Protein AF-0000000072868123 (afdb_homodimer)

Sequence (376 aa):
MIEDLPDILHRLIGQKDHLQVRFPEPDISVPALAFNVPFPRLEIVLEGQLNEQGLPLAASTLTTLQVLYVQAGKWTLPQWTGPATTLSILFGRQKLGFSIQRWDGKSLHTEKQSVSRLGPRVGSYLLLSLNEVSLQPDPLTARLVIAALLSHCREQLVGLEMRVSRSRDLFLAVQDYLEENLVMLPTYMIEDLPDILHRLIGQKDHLQVRFPEPDISVPALAFNVPFPRLEIVLEGQLNEQGLPLAASTLTTLQVLYVQAGKWTLPQWTGPATTLSILFGRQKLGFSIQRWDGKSLHTEKQSVSRLGPRVGSYLLLSLNEVSLQPDPLTARLVIAALLSHCREQLVGLEMRVSRSRDLFLAVQDYLEENLVMLPTY

Organism: Klebsiella pneumoniae subsp. ozaenae (NCBI:txid574)

Nearest PDB structures (foldseek):
  1o5u-assembly2_B  TM=6.739E-01  e=1.321E-01  Thermotoga maritima
  2b8m-assembly1_A-2  TM=6.270E-01  e=6.134E-01  Methanocaldococcus jannaschii
  6xs5-assembly1_A  TM=5.687E-01  e=2.685E+00  Homo sapiens
  3o4u-assembly1_A  TM=3.684E-01  e=2.120E+00  Homo sapiens
  7s68-assembly1_B  TM=4.443E-01  e=3.206E+00  Homo sapiens

Structure (mmCIF, N/CA/C/O backbone):
data_AF-0000000072868123-model_v1
#
loop_
_entity.id
_entity.type
_entity.pdbx_description
1 polymer 'AraC family transcriptional regulator'
#
loop_
_atom_site.group_PDB
_atom_site.id
_atom_site.type_symbol
_atom_site.label_atom_id
_atom_site.label_alt_id
_atom_site.label_comp_id
_atom_site.label_asym_id
_atom_site.label_entity_id
_atom_site.label_seq_id
_atom_site.pdbx_PDB_ins_code
_atom_site.Cartn_x
_atom_site.Cartn_y
_atom_site.Cartn_z
_atom_site.occupancy
_atom_site.B_iso_or_equiv
_atom_site.auth_seq_id
_atom_site.auth_comp_id
_atom_site.auth_asym_id
_atom_site.auth_atom_id
_atom_site.pdbx_PDB_model_num
ATOM 1 N N . MET A 1 1 ? -12.562 -25.453 -6.848 1 81 1 MET A N 1
ATOM 2 C CA . MET A 1 1 ? -12.68 -24.375 -5.859 1 81 1 MET A CA 1
ATOM 3 C C . MET A 1 1 ? -11.633 -24.531 -4.762 1 81 1 MET A C 1
ATOM 5 O O . MET A 1 1 ? -11.344 -25.656 -4.324 1 81 1 MET A O 1
ATOM 9 N N . ILE A 1 2 ? -10.797 -23.562 -4.605 1 87.44 2 ILE A N 1
ATOM 10 C CA . ILE A 1 2 ? -9.758 -23.609 -3.582 1 87.44 2 ILE A CA 1
ATOM 11 C C . ILE A 1 2 ? -10.391 -23.469 -2.199 1 87.44 2 ILE A C 1
ATOM 13 O O . ILE A 1 2 ? -10.914 -22.406 -1.853 1 87.44 2 ILE A O 1
ATOM 17 N N . GLU A 1 3 ? -10.383 -24.594 -1.502 1 82.31 3 GLU A N 1
ATOM 18 C CA . GLU A 1 3 ? -10.945 -24.578 -0.153 1 82.31 3 GLU A CA 1
ATOM 19 C C . GLU A 1 3 ? -10.18 -23.625 0.752 1 82.31 3 GLU A C 1
ATOM 21 O O . GLU A 1 3 ? -8.953 -23.547 0.693 1 82.31 3 GLU A O 1
ATOM 26 N N . ASP A 1 4 ? -10.75 -22.719 1.446 1 91.56 4 ASP A N 1
ATOM 27 C CA . ASP A 1 4 ? -10.227 -21.891 2.516 1 91.56 4 ASP A CA 1
ATOM 28 C C . ASP A 1 4 ? -9.352 -20.766 1.955 1 91.56 4 ASP A C 1
ATOM 30 O O . ASP A 1 4 ? -8.383 -20.344 2.594 1 91.56 4 ASP A O 1
ATOM 34 N N . LEU A 1 5 ? -9.516 -20.375 0.688 1 94.81 5 LEU A N 1
ATOM 35 C CA . LEU A 1 5 ? -8.711 -19.344 0.043 1 94.81 5 LEU A CA 1
ATOM 36 C C . LEU A 1 5 ? -8.727 -18.047 0.858 1 94.81 5 LEU A C 1
ATOM 38 O O . LEU A 1 5 ? -7.668 -17.484 1.135 1 94.81 5 LEU A O 1
ATOM 42 N N . PRO A 1 6 ? -9.93 -17.594 1.376 1 94.19 6 PRO A N 1
ATOM 43 C CA . PRO A 1 6 ? -9.914 -16.391 2.223 1 94.19 6 PRO A CA 1
ATOM 44 C C . PRO A 1 6 ? -9.055 -16.562 3.471 1 94.19 6 PRO A C 1
ATOM 46 O O . PRO A 1 6 ? -8.398 -15.609 3.906 1 94.19 6 PRO A O 1
ATOM 49 N N . ASP A 1 7 ? -9.039 -17.766 3.961 1 96.12 7 ASP A N 1
ATOM 50 C CA . ASP A 1 7 ? -8.242 -18.031 5.152 1 96.12 7 ASP A CA 1
ATOM 51 C C . ASP A 1 7 ? -6.75 -18 4.832 1 96.12 7 ASP A C 1
ATOM 53 O O . ASP A 1 7 ? -5.941 -17.562 5.656 1 96.12 7 ASP A O 1
ATOM 57 N N . ILE A 1 8 ? -6.379 -18.531 3.703 1 97.94 8 ILE A N 1
ATOM 58 C CA . ILE A 1 8 ? -4.984 -18.5 3.275 1 97.94 8 ILE A CA 1
ATOM 59 C C . ILE A 1 8 ? -4.504 -17.047 3.158 1 97.94 8 ILE A C 1
ATOM 61 O O . ILE A 1 8 ? -3.434 -16.703 3.66 1 97.94 8 ILE A O 1
ATOM 65 N N . LEU A 1 9 ? -5.301 -16.188 2.551 1 98.19 9 LEU A N 1
ATOM 66 C CA . LEU A 1 9 ? -4.953 -14.773 2.416 1 98.19 9 LEU A CA 1
ATOM 67 C C . LEU A 1 9 ? -4.879 -14.094 3.783 1 98.19 9 LEU A C 1
ATOM 69 O O . LEU A 1 9 ? -3.977 -13.297 4.035 1 98.19 9 LEU A O 1
ATOM 73 N N . HIS A 1 10 ? -5.805 -14.461 4.625 1 97.69 10 HIS A N 1
ATOM 74 C CA . HIS A 1 10 ? -5.805 -13.922 5.984 1 97.69 10 HIS A CA 1
ATOM 75 C C . HIS A 1 10 ? -4.504 -14.266 6.707 1 97.69 10 HIS A C 1
ATOM 77 O O . HIS A 1 10 ? -3.932 -13.414 7.391 1 97.69 10 HIS A O 1
ATOM 83 N N . ARG A 1 11 ? -4.098 -15.477 6.555 1 97.81 11 ARG A N 1
ATOM 84 C CA . ARG A 1 11 ? -2.861 -15.922 7.191 1 97.81 11 ARG A CA 1
ATOM 85 C C . ARG A 1 11 ? -1.655 -15.18 6.629 1 97.81 11 ARG A C 1
ATOM 87 O O . ARG A 1 11 ? -0.762 -14.781 7.375 1 97.81 11 ARG A O 1
ATOM 94 N N . LEU A 1 12 ? -1.615 -15.023 5.324 1 98.62 12 LEU A N 1
ATOM 95 C CA . LEU A 1 12 ? -0.524 -14.297 4.691 1 98.62 12 LEU A CA 1
ATOM 96 C C . LEU A 1 12 ? -0.464 -12.859 5.195 1 98.62 12 LEU A C 1
ATOM 98 O O . LEU A 1 12 ? 0.614 -12.359 5.52 1 98.62 12 LEU A O 1
ATOM 102 N N . ILE A 1 13 ? -1.617 -12.227 5.289 1 98.44 13 ILE A N 1
ATOM 103 C CA . ILE A 1 13 ? -1.686 -10.852 5.777 1 98.44 13 ILE A CA 1
ATOM 104 C C . ILE A 1 13 ? -1.214 -10.797 7.227 1 98.44 13 ILE A C 1
ATOM 106 O O . ILE A 1 13 ? -0.508 -9.867 7.621 1 98.44 13 ILE A O 1
ATOM 110 N N . GLY A 1 14 ? -1.611 -11.781 7.969 1 97.88 14 GLY A N 1
ATOM 111 C CA . GLY A 1 14 ? -1.172 -11.875 9.352 1 97.88 14 GLY A CA 1
ATOM 112 C C . GLY A 1 14 ? 0.335 -11.977 9.492 1 97.88 14 GLY A C 1
ATOM 113 O O . GLY A 1 14 ? 0.888 -11.641 10.547 1 97.88 14 GLY A O 1
ATOM 114 N N . GLN A 1 15 ? 1.023 -12.461 8.5 1 98.12 15 GLN A N 1
ATOM 115 C CA . GLN A 1 15 ? 2.473 -12.617 8.5 1 98.12 15 GLN A CA 1
ATOM 116 C C . GLN A 1 15 ? 3.148 -11.547 7.656 1 98.12 15 GLN A C 1
ATOM 118 O O . GLN A 1 15 ? 4.254 -11.75 7.148 1 98.12 15 GLN A O 1
ATOM 123 N N . LYS A 1 16 ? 2.461 -10.43 7.488 1 98 16 LYS A N 1
ATOM 124 C CA . LYS A 1 16 ? 2.9 -9.367 6.59 1 98 16 LYS A CA 1
ATOM 125 C C . LYS A 1 16 ? 4.328 -8.938 6.902 1 98 16 LYS A C 1
ATOM 127 O O . LYS A 1 16 ? 5.098 -8.609 5.996 1 98 16 LYS A O 1
ATOM 132 N N . ASP A 1 17 ? 4.777 -8.953 8.141 1 97.5 17 ASP A N 1
ATOM 133 C CA . ASP A 1 17 ? 6.09 -8.445 8.516 1 97.5 17 ASP A CA 1
ATOM 134 C C . ASP A 1 17 ? 7.195 -9.43 8.117 1 97.5 17 ASP A C 1
ATOM 136 O O . ASP A 1 17 ? 8.375 -9.078 8.141 1 97.5 17 ASP A O 1
ATOM 140 N N . HIS A 1 18 ? 6.84 -10.617 7.707 1 98.06 18 HIS A N 1
ATOM 141 C CA . HIS A 1 18 ? 7.812 -11.641 7.359 1 98.06 18 HIS A CA 1
ATOM 142 C C . HIS A 1 18 ? 7.859 -11.875 5.852 1 98.06 18 HIS A C 1
ATOM 144 O O . HIS A 1 18 ? 8.719 -12.594 5.352 1 98.06 18 HIS A O 1
ATOM 150 N N . LEU A 1 19 ? 6.926 -11.234 5.125 1 98.56 19 LEU A N 1
ATOM 151 C CA . LEU A 1 19 ? 6.926 -11.383 3.676 1 98.56 19 LEU A CA 1
ATOM 152 C C . LEU A 1 19 ? 8.172 -10.75 3.064 1 98.56 19 LEU A C 1
ATOM 154 O O . LEU A 1 19 ? 8.617 -9.688 3.514 1 98.56 19 LEU A O 1
ATOM 158 N N . GLN A 1 20 ? 8.75 -11.422 2.148 1 98.5 20 GLN A N 1
ATOM 159 C CA . GLN A 1 20 ? 9.867 -10.875 1.383 1 98.5 20 GLN A CA 1
ATOM 160 C C . GLN A 1 20 ? 9.539 -10.82 -0.107 1 98.5 20 GLN A C 1
ATOM 162 O O . GLN A 1 20 ? 9.25 -11.852 -0.721 1 98.5 20 GLN A O 1
ATOM 167 N N . VAL A 1 21 ? 9.633 -9.656 -0.652 1 98.69 21 VAL A N 1
ATOM 168 C CA . VAL A 1 21 ? 9.227 -9.453 -2.037 1 98.69 21 VAL A CA 1
ATOM 169 C C . VAL A 1 21 ? 10.438 -9.578 -2.959 1 98.69 21 VAL A C 1
ATOM 171 O O . VAL A 1 21 ? 11.5 -9.023 -2.68 1 98.69 21 VAL A O 1
ATOM 174 N N . ARG A 1 22 ? 10.25 -10.344 -4 1 98.12 22 ARG A N 1
ATOM 175 C CA . ARG A 1 22 ? 11.25 -10.539 -5.043 1 98.12 22 ARG A CA 1
ATOM 176 C C . ARG A 1 22 ? 10.758 -10.008 -6.387 1 98.12 22 ARG A C 1
ATOM 178 O O . ARG A 1 22 ? 9.555 -9.984 -6.641 1 98.12 22 ARG A O 1
ATOM 185 N N . PHE A 1 23 ? 11.703 -9.562 -7.172 1 97 23 PHE A N 1
ATOM 186 C CA . PHE A 1 23 ? 11.414 -9.109 -8.531 1 97 23 PHE A CA 1
ATOM 187 C C . PHE A 1 23 ? 12.273 -9.859 -9.539 1 97 23 PHE A C 1
ATOM 189 O O . PHE A 1 23 ? 13.422 -10.203 -9.25 1 97 23 PHE A O 1
ATOM 196 N N . PRO A 1 24 ? 11.68 -10.094 -10.703 1 94.31 24 PRO A N 1
ATOM 197 C CA . PRO A 1 24 ? 12.492 -10.758 -11.727 1 94.31 24 PRO A CA 1
ATOM 198 C C . PRO A 1 24 ? 13.719 -9.938 -12.125 1 94.31 24 PRO A C 1
ATOM 200 O O . PRO A 1 24 ? 13.719 -8.711 -11.992 1 94.31 24 PRO A O 1
ATOM 203 N N . GLU A 1 25 ? 14.672 -10.672 -12.602 1 87.62 25 GLU A N 1
ATOM 204 C CA . GLU A 1 25 ? 15.844 -10.023 -13.188 1 87.62 25 GLU A CA 1
ATOM 205 C C . GLU A 1 25 ? 15.562 -9.578 -14.625 1 87.62 25 GLU A C 1
ATOM 207 O O . GLU A 1 25 ? 15.172 -10.391 -15.469 1 87.62 25 GLU A O 1
ATOM 212 N N . PRO A 1 26 ? 15.688 -8.312 -14.867 1 80.81 26 PRO A N 1
ATOM 213 C CA . PRO A 1 26 ? 15.289 -7.785 -16.172 1 80.81 26 PRO A CA 1
ATOM 214 C C . PRO A 1 26 ? 16.109 -8.352 -17.312 1 80.81 26 PRO A C 1
ATOM 216 O O . PRO A 1 26 ? 15.625 -8.469 -18.438 1 80.81 26 PRO A O 1
ATOM 219 N N . ASP A 1 27 ? 17.25 -8.742 -17.219 1 80.56 27 ASP A N 1
ATOM 220 C CA . ASP A 1 27 ? 18.172 -9.039 -18.312 1 80.56 27 ASP A CA 1
ATOM 221 C C . ASP A 1 27 ? 18.172 -10.531 -18.641 1 80.56 27 ASP A C 1
ATOM 223 O O . ASP A 1 27 ? 18.969 -10.984 -19.453 1 80.56 27 ASP A O 1
ATOM 227 N N . ILE A 1 28 ? 17.312 -11.242 -18.125 1 81.25 28 ILE A N 1
ATOM 228 C CA . ILE A 1 28 ? 17.312 -12.672 -18.406 1 81.25 28 ILE A CA 1
ATOM 229 C C . ILE A 1 28 ? 16.453 -12.961 -19.641 1 81.25 28 ILE A C 1
ATOM 231 O O . ILE A 1 28 ? 15.32 -12.492 -19.734 1 81.25 28 ILE A O 1
ATOM 235 N N . SER A 1 29 ? 17 -13.672 -20.578 1 85.44 29 SER A N 1
ATOM 236 C CA . SER A 1 29 ? 16.281 -14.039 -21.797 1 85.44 29 SER A CA 1
ATOM 237 C C . SER A 1 29 ? 15.156 -15.031 -21.5 1 85.44 29 SER A C 1
ATOM 239 O O . SER A 1 29 ? 15.297 -15.891 -20.641 1 85.44 29 SER A O 1
ATOM 241 N N . VAL A 1 30 ? 14.156 -14.945 -22.281 1 88.19 30 VAL A N 1
ATOM 242 C CA . VAL A 1 30 ? 12.984 -15.797 -22.078 1 88.19 30 VAL A CA 1
ATOM 243 C C . VAL A 1 30 ? 13.297 -17.219 -22.516 1 88.19 30 VAL A C 1
ATOM 245 O O . VAL A 1 30 ? 13.562 -17.469 -23.703 1 88.19 30 VAL A O 1
ATOM 248 N N . PRO A 1 31 ? 13.32 -18.141 -21.625 1 87.88 31 PRO A N 1
ATOM 249 C CA . PRO A 1 31 ? 13.547 -19.547 -22 1 87.88 31 PRO A CA 1
ATOM 250 C C . PRO A 1 31 ? 12.367 -20.156 -22.75 1 87.88 31 PRO A C 1
ATOM 252 O O . PRO A 1 31 ? 11.25 -19.641 -22.672 1 87.88 31 PRO A O 1
ATOM 255 N N . ALA A 1 32 ? 12.789 -21.391 -23.219 1 84.12 32 ALA A N 1
ATOM 256 C CA . ALA A 1 32 ? 11.719 -22.172 -23.828 1 84.12 32 ALA A CA 1
ATOM 257 C C . ALA A 1 32 ? 10.727 -22.672 -22.781 1 84.12 32 ALA A C 1
ATOM 259 O O . ALA A 1 32 ? 11.117 -22.984 -21.656 1 84.12 32 ALA A O 1
ATOM 260 N N . LEU A 1 33 ? 9.422 -22.609 -22.922 1 86.06 33 LEU A N 1
ATOM 261 C CA . LEU A 1 33 ? 8.367 -23.188 -22.109 1 86.06 33 LEU A CA 1
ATOM 262 C C . LEU A 1 33 ? 8.008 -22.266 -20.938 1 86.06 33 LEU A C 1
ATOM 264 O O . LEU A 1 33 ? 7.285 -22.672 -20.031 1 86.06 33 LEU A O 1
ATOM 268 N N . ALA A 1 34 ? 8.703 -21.125 -20.938 1 88.19 34 ALA A N 1
ATOM 269 C CA . ALA A 1 34 ? 8.359 -20.188 -19.875 1 88.19 34 ALA A CA 1
ATOM 270 C C . ALA A 1 34 ? 6.875 -19.844 -19.906 1 88.19 34 ALA A C 1
ATOM 272 O O . ALA A 1 34 ? 6.238 -19.875 -20.969 1 88.19 34 ALA A O 1
ATOM 273 N N . PHE A 1 35 ? 6.363 -19.672 -18.734 1 88.25 35 PHE A N 1
ATOM 274 C CA . PHE A 1 35 ? 4.98 -19.234 -18.609 1 88.25 35 PHE A CA 1
ATOM 275 C C . PHE A 1 35 ? 4.883 -17.719 -18.734 1 88.25 35 PHE A C 1
ATOM 277 O O . PHE A 1 35 ? 5.531 -16.984 -17.984 1 88.25 35 PHE A O 1
ATOM 284 N N . ASN A 1 36 ? 4.152 -17.312 -19.703 1 90.69 36 ASN A N 1
ATOM 285 C CA . ASN A 1 36 ? 3.945 -15.898 -19.953 1 90.69 36 ASN A CA 1
ATOM 286 C C . ASN A 1 36 ? 2.461 -15.555 -20.047 1 90.69 36 ASN A C 1
ATOM 288 O O . ASN A 1 36 ? 1.707 -16.234 -20.75 1 90.69 36 ASN A O 1
ATOM 292 N N . VAL A 1 37 ? 2.049 -14.594 -19.25 1 90.06 37 VAL A N 1
ATOM 293 C CA . VAL A 1 37 ? 0.664 -14.141 -19.297 1 90.06 37 VAL A CA 1
ATOM 294 C C . VAL A 1 37 ? 0.621 -12.617 -19.391 1 90.06 37 VAL A C 1
ATOM 296 O O . VAL A 1 37 ? 1.534 -11.938 -18.938 1 90.06 37 VAL A O 1
ATOM 299 N N . PRO A 1 38 ? -0.406 -12.07 -19.953 1 93.19 38 PRO A N 1
ATOM 300 C CA . PRO A 1 38 ? -0.481 -10.625 -20.188 1 93.19 38 PRO A CA 1
ATOM 301 C C . PRO A 1 38 ? -0.982 -9.859 -18.953 1 93.19 38 PRO A C 1
ATOM 303 O O . PRO A 1 38 ? -1.424 -8.719 -19.078 1 93.19 38 PRO A O 1
ATOM 306 N N . PHE A 1 39 ? -0.951 -10.453 -17.766 1 94.94 39 PHE A N 1
ATOM 307 C CA . PHE A 1 39 ? -1.43 -9.891 -16.5 1 94.94 39 PHE A CA 1
ATOM 308 C C . PHE A 1 39 ? -0.319 -9.867 -15.461 1 94.94 39 PHE A C 1
ATOM 310 O O . PHE A 1 39 ? 0.474 -10.812 -15.375 1 94.94 39 PHE A O 1
ATOM 317 N N . PRO A 1 40 ? -0.331 -8.711 -14.664 1 97.81 40 PRO A N 1
ATOM 318 C CA . PRO A 1 40 ? 0.528 -8.828 -13.484 1 97.81 40 PRO A CA 1
ATOM 319 C C . PRO A 1 40 ? 0.131 -9.992 -12.57 1 97.81 40 PRO A C 1
ATOM 321 O O . PRO A 1 40 ? -1.039 -10.383 -12.539 1 97.81 40 PRO A O 1
ATOM 324 N N . ARG A 1 41 ? 1.098 -10.539 -11.883 1 98.25 41 ARG A N 1
ATOM 325 C CA . ARG A 1 41 ? 0.741 -11.656 -11.016 1 98.25 41 ARG A CA 1
ATOM 326 C C . ARG A 1 41 ? 1.694 -11.75 -9.828 1 98.25 41 ARG A C 1
ATOM 328 O O . ARG A 1 41 ? 2.812 -11.234 -9.883 1 98.25 41 ARG A O 1
ATOM 335 N N . LEU A 1 42 ? 1.252 -12.305 -8.805 1 98.81 42 LEU A N 1
ATOM 336 C CA . LEU A 1 42 ? 2.043 -12.688 -7.641 1 98.81 42 LEU A CA 1
ATOM 337 C C . LEU A 1 42 ? 2.246 -14.203 -7.602 1 98.81 42 LEU A C 1
ATOM 339 O O . LEU A 1 42 ? 1.307 -14.969 -7.832 1 98.81 42 LEU A O 1
ATOM 343 N N . GLU A 1 43 ? 3.447 -14.625 -7.383 1 98.69 43 GLU A N 1
ATOM 344 C CA . GLU A 1 43 ? 3.781 -16 -7.062 1 98.69 43 GLU A CA 1
ATOM 345 C C . GLU A 1 43 ? 4.285 -16.125 -5.625 1 98.69 43 GLU A C 1
ATOM 347 O O . GLU A 1 43 ? 5.363 -15.633 -5.297 1 98.69 43 GLU A O 1
ATOM 352 N N . ILE A 1 44 ? 3.547 -16.812 -4.777 1 98.88 44 ILE A N 1
ATOM 353 C CA . ILE A 1 44 ? 3.83 -16.828 -3.346 1 98.88 44 ILE A CA 1
ATOM 354 C C . ILE A 1 44 ? 4.113 -18.266 -2.898 1 98.88 44 ILE A C 1
ATOM 356 O O . ILE A 1 44 ? 3.326 -19.172 -3.172 1 98.88 44 ILE A O 1
ATOM 360 N N . VAL A 1 45 ? 5.195 -18.516 -2.186 1 98.88 45 VAL A N 1
ATOM 361 C CA . VAL A 1 45 ? 5.477 -19.828 -1.618 1 98.88 45 VAL A CA 1
ATOM 362 C C . VAL A 1 45 ? 4.789 -19.953 -0.262 1 98.88 45 VAL A C 1
ATOM 364 O O . VAL A 1 45 ? 5.125 -19.25 0.687 1 98.88 45 VAL A O 1
ATOM 367 N N . LEU A 1 46 ? 3.832 -20.859 -0.219 1 98.69 46 LEU A N 1
ATOM 368 C CA . LEU A 1 46 ? 3.102 -21.094 1.024 1 98.69 46 LEU A CA 1
ATOM 369 C C . LEU A 1 46 ? 3.838 -22.094 1.908 1 98.69 46 LEU A C 1
ATOM 371 O O . LEU A 1 46 ? 3.854 -21.953 3.133 1 98.69 46 LEU A O 1
ATOM 375 N N . GLU A 1 47 ? 4.371 -23.125 1.273 1 98.56 47 GLU A N 1
ATOM 376 C CA . GLU A 1 47 ? 5.145 -24.172 1.934 1 98.56 47 GLU A CA 1
ATOM 377 C C . GLU A 1 47 ? 6.285 -24.656 1.044 1 98.56 47 GLU A C 1
ATOM 379 O O . GLU A 1 47 ? 6.125 -24.766 -0.173 1 98.56 47 GLU A O 1
ATOM 384 N N . GLY A 1 48 ? 7.434 -24.969 1.715 1 98.31 48 GLY A N 1
ATOM 385 C CA . GLY A 1 48 ? 8.555 -25.516 0.977 1 98.31 48 GLY A CA 1
ATOM 386 C C . GLY A 1 48 ? 9.352 -24.469 0.224 1 98.31 48 GLY A C 1
ATOM 387 O O . GLY A 1 48 ? 9.539 -23.359 0.713 1 98.31 48 GLY A O 1
ATOM 388 N N . GLN A 1 49 ? 9.984 -24.953 -0.875 1 98.25 49 GLN A N 1
ATOM 389 C CA . GLN A 1 49 ? 10.805 -24.062 -1.698 1 98.25 49 GLN A CA 1
ATOM 390 C C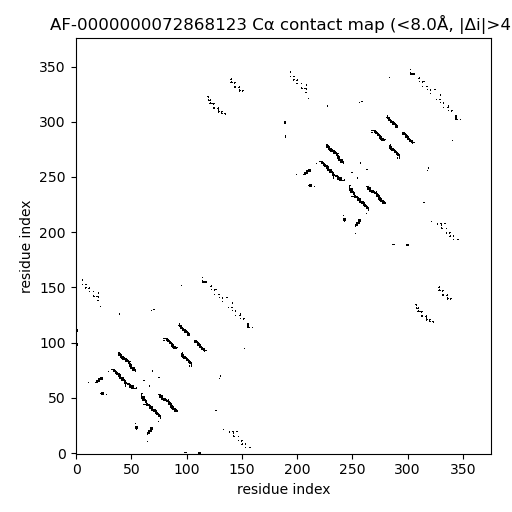 . GLN A 1 49 ? 10.836 -24.531 -3.148 1 98.25 49 GLN A C 1
ATOM 392 O O . GLN A 1 49 ? 10.555 -25.703 -3.436 1 98.25 49 GLN A O 1
ATOM 397 N N . LEU A 1 50 ? 11.133 -23.625 -3.996 1 97.88 50 LEU A N 1
ATOM 398 C CA . LEU A 1 50 ? 11.352 -23.938 -5.398 1 97.88 50 LEU A CA 1
ATOM 399 C C . LEU A 1 50 ? 12.32 -22.953 -6.039 1 97.88 50 LEU A C 1
ATOM 401 O O . LEU A 1 50 ? 12.578 -21.891 -5.488 1 97.88 50 LEU A O 1
ATOM 405 N N . ASN A 1 51 ? 12.852 -23.344 -7.141 1 97.56 51 ASN A N 1
ATOM 406 C CA . ASN A 1 51 ? 13.703 -22.438 -7.895 1 97.56 51 ASN A CA 1
ATOM 407 C C . ASN A 1 51 ? 12.922 -21.719 -8.992 1 97.56 51 ASN A C 1
ATOM 409 O O . ASN A 1 51 ? 11.992 -22.281 -9.562 1 97.56 51 ASN A O 1
ATOM 413 N N . GLU A 1 52 ? 13.25 -20.5 -9.203 1 96.75 52 GLU A N 1
ATOM 414 C CA . GLU A 1 52 ? 12.672 -19.688 -10.273 1 96.75 52 GLU A CA 1
ATOM 415 C C . GLU A 1 52 ? 13.742 -19.203 -11.242 1 96.75 52 GLU A C 1
ATOM 417 O O . GLU A 1 52 ? 14.641 -18.469 -10.852 1 96.75 52 GLU A O 1
ATOM 422 N N . GLN A 1 53 ? 13.633 -19.516 -12.469 1 93.94 53 GLN A N 1
ATOM 423 C CA . GLN A 1 53 ? 14.68 -19.234 -13.453 1 93.94 53 GLN A CA 1
ATOM 424 C C . GLN A 1 53 ? 14.75 -17.75 -13.773 1 93.94 53 GLN A C 1
ATOM 426 O O . GLN A 1 53 ? 15.758 -17.266 -14.297 1 93.94 53 GLN A O 1
ATOM 431 N N . GLY A 1 54 ? 13.648 -17.078 -13.547 1 93.06 54 GLY A N 1
ATOM 432 C CA . GLY A 1 54 ? 13.633 -15.648 -13.82 1 93.06 54 GLY A CA 1
ATOM 433 C C . GLY A 1 54 ? 14.375 -14.828 -12.789 1 93.06 54 GLY A C 1
ATOM 434 O O . GLY A 1 54 ? 14.492 -13.609 -12.914 1 93.06 54 GLY A O 1
ATOM 435 N N . LEU A 1 55 ? 14.852 -15.422 -11.781 1 95.5 55 LEU A N 1
ATOM 436 C CA . LEU A 1 55 ? 15.617 -14.773 -10.719 1 95.5 55 LEU A CA 1
ATOM 437 C C . LEU A 1 55 ? 17.109 -14.977 -10.93 1 95.5 55 LEU A C 1
ATOM 439 O O . LEU A 1 55 ? 17.531 -15.891 -11.648 1 95.5 55 LEU A O 1
ATOM 443 N N . PRO A 1 56 ? 17.953 -14.094 -10.297 1 91.25 56 PRO A N 1
ATOM 444 C CA . PRO A 1 56 ? 19.391 -14.297 -10.406 1 91.25 56 PRO A CA 1
ATOM 445 C C . PRO A 1 56 ? 19.828 -15.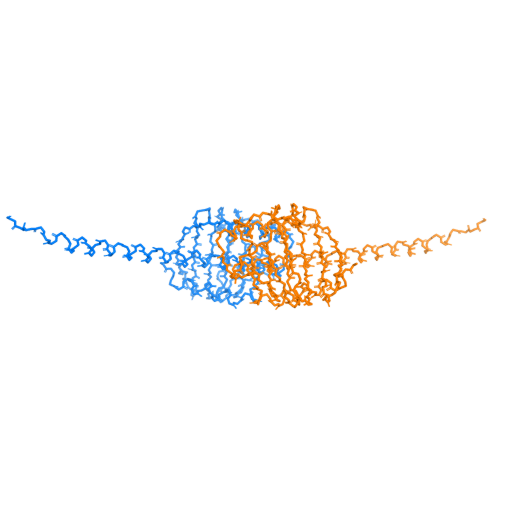672 -9.906 1 91.25 56 PRO A C 1
ATOM 447 O O . PRO A 1 56 ? 19.297 -16.172 -8.914 1 91.25 56 PRO A O 1
ATOM 450 N N . LEU A 1 57 ? 20.844 -16.188 -10.523 1 89.31 57 LEU A N 1
ATOM 451 C CA . LEU A 1 57 ? 21.328 -17.531 -10.219 1 89.31 57 LEU A CA 1
ATOM 452 C C . LEU A 1 57 ? 21.734 -17.641 -8.758 1 89.31 57 LEU A C 1
ATOM 454 O O . LEU A 1 57 ? 21.469 -18.641 -8.102 1 89.31 57 LEU A O 1
ATOM 458 N N . ALA A 1 58 ? 22.391 -16.594 -8.203 1 91.44 58 ALA A N 1
ATOM 459 C CA . ALA A 1 58 ? 22.906 -16.594 -6.84 1 91.44 58 ALA A CA 1
ATOM 460 C C . ALA A 1 58 ? 21.766 -16.562 -5.824 1 91.44 58 ALA A C 1
ATOM 462 O O . ALA A 1 58 ? 21.969 -16.844 -4.641 1 91.44 58 ALA A O 1
ATOM 463 N N . ALA A 1 59 ? 20.562 -16.266 -6.293 1 94.38 59 ALA A N 1
ATOM 464 C CA . ALA A 1 59 ? 19.391 -16.156 -5.43 1 94.38 59 ALA A CA 1
ATOM 465 C C . ALA A 1 59 ? 18.141 -16.656 -6.137 1 94.38 59 ALA A C 1
ATOM 467 O O . ALA A 1 59 ? 17.094 -15.992 -6.117 1 94.38 59 ALA A O 1
ATOM 468 N N . SER A 1 60 ? 18.25 -17.781 -6.738 1 96.44 60 SER A N 1
ATOM 469 C CA . SER A 1 60 ? 17.188 -18.281 -7.613 1 96.44 60 SER A CA 1
ATOM 470 C C . SER A 1 60 ? 16.109 -19.016 -6.82 1 96.44 60 SER A C 1
ATOM 472 O O . SER A 1 60 ? 15.039 -19.312 -7.352 1 96.44 60 SER A O 1
ATOM 474 N N . THR A 1 61 ? 16.375 -19.281 -5.543 1 98.06 61 THR A N 1
ATOM 475 C CA . THR A 1 61 ? 15.445 -20.078 -4.754 1 98.06 61 THR A CA 1
ATOM 476 C C . THR A 1 61 ? 14.414 -19.188 -4.07 1 98.06 61 THR A C 1
ATOM 478 O O . THR A 1 61 ? 14.766 -18.188 -3.443 1 98.06 61 THR A O 1
ATOM 481 N N . LEU A 1 62 ? 13.156 -19.5 -4.254 1 98.38 62 LEU A N 1
ATOM 482 C CA . LEU A 1 62 ? 12.062 -18.906 -3.492 1 98.38 62 LEU A CA 1
ATOM 483 C C . LEU A 1 62 ? 11.672 -19.797 -2.316 1 98.38 62 LEU A C 1
ATOM 485 O O . LEU A 1 62 ? 11.469 -21 -2.484 1 98.38 62 LEU A O 1
ATOM 489 N N . THR A 1 63 ? 11.625 -19.234 -1.145 1 98.44 63 THR A N 1
ATOM 490 C CA . THR A 1 63 ? 11.258 -19.984 0.051 1 98.44 63 THR A CA 1
ATOM 491 C C . THR A 1 63 ? 9.961 -19.453 0.646 1 98.44 63 THR A C 1
ATOM 493 O O . THR A 1 63 ? 9.43 -18.438 0.181 1 98.44 63 THR A O 1
ATOM 496 N N . THR A 1 64 ? 9.445 -20.125 1.638 1 98.69 64 THR A N 1
ATOM 497 C CA . THR A 1 64 ? 8.172 -19.812 2.279 1 98.69 64 THR A CA 1
ATOM 498 C C . THR A 1 64 ? 8.086 -18.328 2.621 1 98.69 64 THR A C 1
ATOM 500 O O . THR A 1 64 ? 9.055 -17.75 3.115 1 98.69 64 THR A O 1
ATOM 503 N N . LEU A 1 65 ? 6.988 -17.672 2.227 1 98.81 65 LEU A N 1
ATOM 504 C CA . LEU A 1 65 ? 6.621 -16.297 2.512 1 98.81 65 LEU A CA 1
ATOM 505 C C . LEU A 1 65 ? 7.375 -15.328 1.601 1 98.81 65 LEU A C 1
ATOM 507 O O . LEU A 1 65 ? 7.262 -14.109 1.75 1 98.81 65 LEU A O 1
ATOM 511 N N . GLN A 1 66 ? 8.141 -15.914 0.686 1 98.81 66 GLN A N 1
ATOM 512 C CA . GLN A 1 66 ? 8.641 -15.055 -0.388 1 98.81 66 GLN A CA 1
ATOM 513 C C . GLN A 1 66 ? 7.594 -14.891 -1.487 1 98.81 66 GLN A C 1
ATOM 515 O O . GLN A 1 66 ? 6.871 -15.844 -1.809 1 98.81 66 GLN A O 1
ATOM 520 N N . VAL A 1 67 ? 7.461 -13.695 -1.968 1 98.88 67 VAL A N 1
ATOM 521 C CA . VAL A 1 67 ? 6.477 -13.305 -2.969 1 98.88 67 VAL A CA 1
ATOM 522 C C . VAL A 1 67 ? 7.184 -12.758 -4.207 1 98.88 67 VAL A C 1
ATOM 524 O O . VAL A 1 67 ? 7.906 -11.758 -4.125 1 98.88 67 VAL A O 1
ATOM 527 N N . LEU A 1 68 ? 7.059 -13.414 -5.324 1 98.69 68 LEU A N 1
ATOM 528 C CA . LEU A 1 68 ? 7.586 -12.906 -6.59 1 98.69 68 LEU A CA 1
ATOM 529 C C . LEU A 1 68 ? 6.527 -12.102 -7.332 1 98.69 68 LEU A C 1
ATOM 531 O O . LEU A 1 68 ? 5.473 -12.633 -7.688 1 98.69 68 LEU A O 1
ATOM 535 N N . TYR A 1 69 ? 6.738 -10.844 -7.438 1 98.81 69 TYR A N 1
ATOM 536 C CA . TYR A 1 69 ? 5.883 -10.016 -8.281 1 98.81 69 TYR A CA 1
ATOM 537 C C . TYR A 1 69 ? 6.379 -10.016 -9.727 1 98.81 69 TYR A C 1
ATOM 539 O O . TYR A 1 69 ? 7.527 -9.648 -9.992 1 98.81 69 TYR A O 1
ATOM 547 N N . VAL A 1 70 ? 5.496 -10.367 -10.625 1 97.75 70 VAL A N 1
ATOM 548 C CA . VAL A 1 70 ? 5.824 -10.453 -12.047 1 97.75 70 VAL A CA 1
ATOM 549 C C . VAL A 1 70 ? 4.926 -9.508 -12.844 1 97.75 70 VAL A C 1
ATOM 551 O O . VAL A 1 70 ? 3.699 -9.641 -12.812 1 97.75 70 VAL A O 1
ATOM 554 N N . GLN A 1 71 ? 5.492 -8.586 -13.586 1 96.75 71 GLN A N 1
ATOM 555 C CA . GLN A 1 71 ? 4.75 -7.59 -14.352 1 96.75 71 GLN A CA 1
ATOM 556 C C . GLN A 1 71 ? 4.027 -8.227 -15.531 1 96.75 71 GLN A C 1
ATOM 558 O O . GLN A 1 71 ? 4.363 -9.344 -15.945 1 96.75 71 GLN A O 1
ATOM 563 N N . ALA A 1 72 ? 3.037 -7.488 -16.031 1 95.56 72 ALA A N 1
ATOM 564 C CA . ALA A 1 72 ? 2.326 -7.957 -17.219 1 95.56 72 ALA A CA 1
ATOM 565 C C . ALA A 1 72 ? 3.289 -8.203 -18.375 1 95.56 72 ALA A C 1
ATOM 567 O O . ALA A 1 72 ? 4.203 -7.406 -18.609 1 95.56 72 ALA A O 1
ATOM 568 N N . GLY A 1 73 ? 3.098 -9.32 -19.016 1 92.88 73 GLY A N 1
ATOM 569 C CA . GLY A 1 73 ? 3.877 -9.633 -20.203 1 92.88 73 GLY A CA 1
ATOM 570 C C . GLY A 1 73 ? 5.223 -10.258 -19.875 1 92.88 73 GLY A C 1
ATOM 571 O O . GLY A 1 73 ? 5.98 -10.609 -20.797 1 92.88 73 GLY A O 1
ATOM 572 N N . LYS A 1 74 ? 5.555 -10.383 -18.609 1 94.44 74 LYS A N 1
ATOM 573 C CA . LYS A 1 74 ? 6.809 -11.023 -18.234 1 94.44 74 LYS A CA 1
ATOM 574 C C . LYS A 1 74 ? 6.605 -12.516 -17.969 1 94.44 74 LYS A C 1
ATOM 576 O O . LYS A 1 74 ? 5.484 -13.016 -18.078 1 94.44 74 LYS A O 1
ATOM 581 N N . TRP A 1 75 ? 7.688 -13.227 -17.672 1 94.62 75 TRP A N 1
ATOM 582 C CA . TRP A 1 75 ? 7.602 -14.68 -17.672 1 94.62 75 TRP A CA 1
ATOM 583 C C . TRP A 1 75 ? 8.141 -15.25 -16.359 1 94.62 75 TRP A C 1
ATOM 585 O O . TRP A 1 75 ? 8.891 -14.586 -15.648 1 94.62 75 TRP A O 1
ATOM 595 N N . THR A 1 76 ? 7.707 -16.438 -16 1 95 76 THR A N 1
ATOM 596 C CA . THR A 1 76 ? 8.266 -17.281 -14.938 1 95 76 THR A CA 1
ATOM 597 C C . THR A 1 76 ? 8.508 -18.703 -15.438 1 95 76 THR A C 1
ATOM 599 O O . THR A 1 76 ? 7.922 -19.109 -16.438 1 95 76 THR A O 1
ATOM 602 N N . LEU A 1 77 ? 9.414 -19.391 -14.844 1 95.44 77 LEU A N 1
ATOM 603 C CA . LEU A 1 77 ? 9.648 -20.812 -15.078 1 95.44 77 LEU A CA 1
ATOM 604 C C . LEU A 1 77 ? 10.055 -21.516 -13.781 1 95.44 77 LEU A C 1
ATOM 606 O O . LEU A 1 77 ? 11.242 -21.75 -13.547 1 95.44 77 LEU A O 1
ATOM 610 N N . PRO A 1 78 ? 9.016 -21.828 -12.977 1 96.12 78 PRO A N 1
ATOM 611 C CA . PRO A 1 78 ? 9.312 -22.484 -11.695 1 96.12 78 PRO A CA 1
ATOM 612 C C . PRO A 1 78 ? 9.891 -23.891 -11.875 1 96.12 78 PRO A C 1
ATOM 614 O O . PRO A 1 78 ? 9.484 -24.625 -12.773 1 96.12 78 PRO A O 1
ATOM 617 N N . GLN A 1 79 ? 10.914 -24.203 -11.102 1 95.56 79 GLN A N 1
ATOM 618 C CA . GLN A 1 79 ? 11.5 -25.531 -11.023 1 95.56 79 GLN A CA 1
ATOM 619 C C . GLN A 1 79 ? 11.25 -26.156 -9.656 1 95.56 79 GLN A C 1
ATOM 621 O O . GLN A 1 79 ? 11.828 -25.734 -8.656 1 95.56 79 GLN A O 1
ATOM 626 N N . TRP A 1 80 ? 10.414 -27.188 -9.664 1 95.88 80 TRP A N 1
ATOM 627 C CA . TRP A 1 80 ? 10.078 -27.859 -8.422 1 95.88 80 TRP A CA 1
ATOM 628 C C . TRP A 1 80 ? 11.211 -28.781 -7.973 1 95.88 80 TRP A C 1
ATOM 630 O O . TRP A 1 80 ? 11.453 -29.828 -8.594 1 95.88 80 TRP A O 1
ATOM 640 N N . THR A 1 81 ? 11.906 -28.438 -6.988 1 93.25 81 THR A N 1
ATOM 641 C CA . THR A 1 81 ? 13.078 -29.172 -6.527 1 93.25 81 THR A CA 1
ATOM 642 C C . THR A 1 81 ? 12.727 -30.062 -5.34 1 93.25 81 THR A C 1
ATOM 644 O O . THR A 1 81 ? 13.547 -30.859 -4.887 1 93.25 81 THR A O 1
ATOM 647 N N . GLY A 1 82 ? 11.586 -29.938 -4.715 1 95.56 82 GLY A N 1
ATOM 648 C CA . GLY A 1 82 ? 11 -30.672 -3.609 1 95.56 82 GLY A CA 1
ATOM 649 C C . GLY A 1 82 ? 9.547 -30.328 -3.352 1 95.56 82 GLY A C 1
ATOM 650 O O . GLY A 1 82 ? 8.977 -29.484 -4.047 1 95.56 82 GLY A O 1
ATOM 651 N N . PRO A 1 83 ? 8.945 -31.094 -2.344 1 97.69 83 PRO A N 1
ATOM 652 C CA . PRO A 1 83 ? 7.551 -30.781 -2.029 1 97.69 83 PRO A CA 1
ATOM 653 C C . PRO A 1 83 ? 7.344 -29.312 -1.676 1 97.69 83 PRO A C 1
ATOM 655 O O . PRO A 1 83 ? 8.094 -28.75 -0.872 1 97.69 83 PRO A O 1
ATOM 658 N N . ALA A 1 84 ? 6.383 -28.703 -2.289 1 98.5 84 ALA A N 1
ATOM 659 C CA . ALA A 1 84 ? 6.094 -27.297 -2.064 1 98.5 84 ALA A CA 1
ATOM 660 C C . ALA A 1 84 ? 4.664 -26.953 -2.473 1 98.5 84 ALA A C 1
ATOM 662 O O . ALA A 1 84 ? 4.043 -27.672 -3.25 1 98.5 84 ALA A O 1
ATOM 663 N N . THR A 1 85 ? 4.105 -25.938 -1.868 1 98.5 85 THR A N 1
ATOM 664 C CA . THR A 1 85 ? 2.799 -25.375 -2.195 1 98.5 85 THR A CA 1
ATOM 665 C C . THR A 1 85 ? 2.914 -23.891 -2.521 1 98.5 85 THR A C 1
ATOM 667 O O . THR A 1 85 ? 3.521 -23.125 -1.766 1 98.5 85 THR A O 1
ATOM 670 N N . THR A 1 86 ? 2.398 -23.516 -3.654 1 98.56 86 THR A N 1
ATOM 671 C CA . THR A 1 86 ? 2.465 -22.109 -4.055 1 98.56 86 THR A CA 1
ATOM 672 C C . THR A 1 86 ? 1.071 -21.578 -4.359 1 98.56 86 THR A C 1
ATOM 674 O O . THR A 1 86 ? 0.17 -22.328 -4.723 1 98.56 86 THR A O 1
ATOM 677 N N . LEU A 1 87 ? 0.877 -20.312 -4.141 1 98.69 87 LEU A N 1
ATOM 678 C CA . LEU A 1 87 ? -0.307 -19.562 -4.547 1 98.69 87 LEU A CA 1
ATOM 679 C C . LEU A 1 87 ? 0.038 -18.547 -5.633 1 98.69 87 LEU A C 1
ATOM 681 O O . LEU A 1 87 ? 0.963 -17.75 -5.469 1 98.69 87 LEU A O 1
ATOM 685 N N . SER A 1 88 ? -0.636 -18.641 -6.727 1 98.38 88 SER A N 1
ATOM 686 C CA . SER A 1 88 ? -0.545 -17.625 -7.777 1 98.38 88 SER A CA 1
ATOM 687 C C . SER A 1 88 ? -1.793 -16.75 -7.809 1 98.38 88 SER A C 1
ATOM 689 O O . SER A 1 88 ? -2.914 -17.25 -7.711 1 98.38 88 SER A O 1
ATOM 691 N N . ILE A 1 89 ? -1.611 -15.5 -7.848 1 98.62 89 ILE A N 1
ATOM 692 C CA . ILE A 1 89 ? -2.709 -14.562 -8.039 1 98.62 89 ILE A CA 1
ATOM 693 C C . ILE A 1 89 ? -2.504 -13.781 -9.336 1 98.62 89 ILE A C 1
ATOM 695 O O . ILE A 1 89 ? -1.506 -13.078 -9.492 1 98.62 89 ILE A O 1
ATOM 699 N N . LEU A 1 90 ? -3.396 -13.906 -10.258 1 98.19 90 LEU A N 1
ATOM 700 C CA . LEU A 1 90 ? -3.369 -13.211 -11.539 1 98.19 90 LEU A CA 1
ATOM 701 C C . LEU A 1 90 ? -4.328 -12.031 -11.531 1 98.19 90 LEU A C 1
ATOM 703 O O . LEU A 1 90 ? -5.496 -12.172 -11.164 1 98.19 90 LEU A O 1
ATOM 707 N N . PHE A 1 91 ? -3.832 -10.906 -11.883 1 98.19 91 PHE A N 1
ATOM 708 C CA . PHE A 1 91 ? -4.637 -9.688 -11.828 1 98.19 91 PHE A CA 1
ATOM 709 C C . PHE A 1 91 ? -5.082 -9.273 -13.219 1 98.19 91 PHE A C 1
ATOM 711 O O . PHE A 1 91 ? -4.43 -8.445 -13.867 1 98.19 91 PHE A O 1
ATOM 718 N N . GLY A 1 92 ? -6.152 -9.859 -13.633 1 96.12 92 GLY A N 1
ATOM 719 C CA . GLY A 1 92 ? -6.766 -9.438 -14.883 1 96.12 92 GLY A CA 1
ATOM 720 C C . GLY A 1 92 ? -7.527 -8.125 -14.766 1 96.12 92 GLY A C 1
ATOM 721 O O . GLY A 1 92 ? -7.727 -7.617 -13.656 1 96.12 92 GLY A O 1
ATOM 722 N N . ARG A 1 93 ? -7.949 -7.676 -15.953 1 92.38 93 ARG A N 1
ATOM 723 C CA . ARG A 1 93 ? -8.672 -6.406 -15.969 1 92.38 93 ARG A CA 1
ATOM 724 C C . ARG A 1 93 ? -10.016 -6.535 -15.258 1 92.38 93 ARG A C 1
ATOM 726 O O . ARG A 1 93 ? -10.414 -5.645 -14.5 1 92.38 93 ARG A O 1
ATOM 733 N N . GLN A 1 94 ? -10.703 -7.656 -15.391 1 93.56 94 GLN A N 1
ATOM 734 C CA . GLN A 1 94 ? -12.07 -7.797 -14.898 1 93.56 94 GLN A CA 1
ATOM 735 C C . GLN A 1 94 ? -12.148 -8.859 -13.797 1 93.56 94 GLN A C 1
ATOM 737 O O . GLN A 1 94 ? -13.133 -8.93 -13.062 1 93.56 94 GLN A O 1
ATOM 742 N N . LYS A 1 95 ? -11.094 -9.695 -13.781 1 95.19 95 LYS A N 1
ATOM 743 C CA . LYS A 1 95 ? -11.172 -10.805 -12.844 1 95.19 95 LYS A CA 1
ATOM 744 C C . LYS A 1 95 ? -9.828 -11.016 -12.141 1 95.19 95 LYS A C 1
ATOM 746 O O . LYS A 1 95 ? -8.773 -10.703 -12.695 1 95.19 95 LYS A O 1
ATOM 751 N N . LEU A 1 96 ? -9.969 -11.523 -10.961 1 96.62 96 LEU A N 1
ATOM 752 C CA . LEU A 1 96 ? -8.828 -12.094 -10.266 1 96.62 96 LEU A CA 1
ATOM 753 C C . LEU A 1 96 ? -8.789 -13.609 -10.43 1 96.62 96 LEU A C 1
ATOM 755 O O . LEU A 1 96 ? -9.805 -14.281 -10.25 1 96.62 96 LEU A O 1
ATOM 759 N N . GLY A 1 97 ? -7.684 -14.125 -10.867 1 97.12 97 GLY A N 1
ATOM 760 C CA . GLY A 1 97 ? -7.473 -15.562 -10.898 1 97.12 97 GLY A CA 1
ATOM 761 C C . GLY A 1 97 ? -6.539 -16.062 -9.812 1 97.12 97 GLY A C 1
ATOM 762 O O . GLY A 1 97 ? -5.477 -15.477 -9.586 1 97.12 97 GLY A O 1
ATOM 763 N N . PHE A 1 98 ? -6.996 -17.094 -9.117 1 97.75 98 PHE A N 1
ATOM 764 C CA . PHE A 1 98 ? -6.199 -17.719 -8.07 1 97.75 98 PHE A CA 1
ATOM 765 C C . PHE A 1 98 ? -5.863 -19.156 -8.438 1 97.75 98 PHE A C 1
ATOM 767 O O . PHE A 1 98 ? -6.703 -19.875 -8.977 1 97.75 98 PHE A O 1
ATOM 774 N N . SER A 1 99 ? -4.664 -19.547 -8.148 1 97.44 99 SER A N 1
ATOM 775 C CA . SER A 1 99 ? -4.258 -20.922 -8.367 1 97.44 99 SER A CA 1
ATOM 776 C C . SER A 1 99 ? -3.369 -21.422 -7.23 1 97.44 99 SER A C 1
ATOM 778 O O . SER A 1 99 ? -2.4 -20.75 -6.855 1 97.44 99 SER A O 1
ATOM 780 N N . ILE A 1 100 ? -3.727 -22.547 -6.676 1 98.19 100 ILE A N 1
ATOM 781 C CA . ILE A 1 100 ? -2.85 -23.219 -5.727 1 98.19 100 ILE A CA 1
ATOM 782 C C . ILE A 1 100 ? -2.217 -24.438 -6.395 1 98.19 100 ILE A C 1
ATOM 784 O O . ILE A 1 100 ? -2.92 -25.281 -6.953 1 98.19 100 ILE A O 1
ATOM 788 N N . GLN A 1 101 ? -0.953 -24.469 -6.414 1 97.56 101 GLN A N 1
ATOM 789 C CA . GLN A 1 101 ? -0.213 -25.609 -6.93 1 97.56 101 GLN A CA 1
ATOM 790 C C . GLN A 1 101 ? 0.533 -26.328 -5.812 1 97.56 101 GLN A C 1
ATOM 792 O O . GLN A 1 101 ? 1.201 -25.703 -4.992 1 97.56 101 GLN A O 1
ATOM 797 N N . ARG A 1 102 ? 0.354 -27.672 -5.754 1 97.56 102 ARG A N 1
ATOM 798 C CA . ARG A 1 102 ? 1.013 -28.516 -4.77 1 97.56 102 ARG A CA 1
ATOM 799 C C . ARG A 1 102 ? 1.838 -29.609 -5.449 1 97.56 102 ARG A C 1
ATOM 801 O O . ARG A 1 102 ? 1.289 -30.484 -6.125 1 97.56 102 ARG A O 1
ATOM 808 N N . TRP A 1 103 ? 3.133 -29.5 -5.281 1 97.62 103 TRP A N 1
ATOM 809 C CA . TRP A 1 103 ? 4.035 -30.547 -5.746 1 97.62 103 TRP A CA 1
ATOM 810 C C . TRP A 1 103 ? 4.387 -31.516 -4.617 1 97.62 103 TRP A C 1
ATOM 812 O O . TRP A 1 103 ? 4.941 -31.094 -3.594 1 97.62 103 TRP A O 1
ATOM 822 N N . ASP A 1 104 ? 4.07 -32.781 -4.797 1 95.75 104 ASP A N 1
ATOM 823 C CA . ASP A 1 104 ? 4.309 -33.75 -3.732 1 95.75 104 ASP A CA 1
ATOM 824 C C . ASP A 1 104 ? 5.609 -34.5 -3.967 1 95.75 104 ASP A C 1
ATOM 826 O O . ASP A 1 104 ? 5.883 -35.5 -3.287 1 95.75 104 ASP A O 1
ATOM 830 N N . GLY A 1 105 ? 6.441 -34.062 -4.895 1 93.75 105 GLY A N 1
ATOM 831 C CA . GLY A 1 105 ? 7.688 -34.75 -5.25 1 93.75 105 GLY A CA 1
ATOM 832 C C . GLY A 1 105 ? 7.562 -35.625 -6.484 1 93.75 105 GLY A C 1
ATOM 833 O O . GLY A 1 105 ? 8.57 -36 -7.078 1 93.75 105 GLY A O 1
ATOM 834 N N . LYS A 1 106 ? 6.301 -35.938 -6.859 1 94.81 106 LYS A N 1
ATOM 835 C CA . LYS A 1 106 ? 6.066 -36.812 -7.992 1 94.81 106 LYS A CA 1
ATOM 836 C C . LYS A 1 106 ? 5.086 -36.219 -8.984 1 94.81 106 LYS A C 1
ATOM 838 O O . LYS A 1 106 ? 5.277 -36.312 -10.195 1 94.81 106 LYS A O 1
ATOM 843 N N . SER A 1 107 ? 4.062 -35.562 -8.422 1 96.06 107 SER A N 1
ATOM 844 C CA . SER A 1 107 ? 3.01 -35 -9.266 1 96.06 107 SER A CA 1
ATOM 845 C C . SER A 1 107 ? 2.617 -33.594 -8.797 1 96.06 107 SER A C 1
ATOM 847 O O . SER A 1 107 ? 2.762 -33.281 -7.617 1 96.06 107 SER A O 1
ATOM 849 N N . LEU A 1 108 ? 2.176 -32.781 -9.758 1 95.62 108 LEU A N 1
ATOM 850 C CA . LEU A 1 108 ? 1.706 -31.406 -9.484 1 95.62 108 LEU A CA 1
ATOM 851 C C . LEU A 1 108 ? 0.182 -31.359 -9.477 1 95.62 108 LEU A C 1
ATOM 853 O O . LEU A 1 108 ? -0.46 -31.719 -10.461 1 95.62 108 LEU A O 1
ATOM 857 N N . HIS A 1 109 ? -0.432 -31.016 -8.328 1 96.31 109 HIS A N 1
ATOM 858 C CA . HIS A 1 109 ? -1.868 -30.812 -8.195 1 96.31 109 HIS A CA 1
ATOM 859 C C . HIS A 1 109 ? -2.207 -29.312 -8.234 1 96.31 109 HIS A C 1
ATOM 861 O O . HIS A 1 109 ? -1.569 -28.516 -7.551 1 96.31 109 HIS A O 1
ATOM 867 N N . THR A 1 110 ? -3.182 -28.953 -9.039 1 96.31 110 THR A N 1
ATOM 868 C CA . THR A 1 110 ? -3.521 -27.547 -9.219 1 96.31 110 THR A CA 1
ATOM 869 C C . THR A 1 110 ? -5.008 -27.312 -8.961 1 96.31 110 THR A C 1
ATOM 871 O O . THR A 1 110 ? -5.852 -28.078 -9.43 1 96.31 110 THR A O 1
ATOM 874 N N . GLU A 1 111 ? -5.367 -26.391 -8.156 1 96.69 111 GLU A N 1
ATOM 875 C CA . GLU A 1 111 ? -6.723 -25.891 -7.961 1 96.69 111 GLU A CA 1
ATOM 876 C C . GLU A 1 111 ? -6.84 -24.438 -8.406 1 96.69 111 GLU A C 1
ATOM 878 O O . GLU A 1 111 ? -5.926 -23.641 -8.172 1 96.69 111 GLU A O 1
ATOM 883 N N . LYS A 1 112 ? -7.91 -24.125 -9.078 1 96.25 112 LYS A N 1
ATOM 884 C CA . LYS A 1 112 ? -8.086 -22.766 -9.602 1 96.25 112 LYS A CA 1
ATOM 885 C C . LYS A 1 112 ? -9.438 -22.188 -9.188 1 96.25 112 LYS A C 1
ATOM 887 O O . LYS A 1 112 ? -10.406 -22.938 -8.992 1 96.25 112 LYS A O 1
ATOM 892 N N . GLN A 1 113 ? -9.422 -20.891 -9.039 1 94.88 113 GLN A N 1
ATOM 893 C CA . GLN A 1 113 ? -10.617 -20.125 -8.719 1 94.88 113 GLN A CA 1
ATOM 894 C C . GLN A 1 113 ? -10.5 -18.688 -9.227 1 94.88 113 GLN A C 1
ATOM 896 O O . GLN A 1 113 ? -9.398 -18.141 -9.312 1 94.88 113 GLN A O 1
ATOM 901 N N . SER A 1 114 ? -11.578 -18.141 -9.641 1 93.75 114 SER A N 1
ATOM 902 C CA . SER A 1 114 ? -11.555 -16.75 -10.094 1 93.75 114 SER A CA 1
ATOM 903 C C . SER A 1 114 ? -12.703 -15.953 -9.492 1 93.75 114 SER A C 1
ATOM 905 O O . SER A 1 114 ? -13.703 -16.531 -9.055 1 93.75 114 SER A O 1
ATOM 907 N N . VAL A 1 115 ? -12.578 -14.711 -9.336 1 93.44 115 VAL A N 1
ATOM 908 C CA . VAL A 1 115 ? -13.617 -13.805 -8.852 1 93.44 115 VAL A CA 1
ATOM 909 C C . VAL A 1 115 ? -13.594 -12.508 -9.664 1 93.44 115 VAL A C 1
ATOM 911 O O . VAL A 1 115 ? -12.531 -12.07 -10.109 1 93.44 115 VAL A O 1
ATOM 914 N N . SER A 1 116 ? -14.766 -11.898 -9.875 1 92.38 116 SER A N 1
ATOM 915 C CA . SER A 1 116 ? -14.844 -10.625 -10.578 1 92.38 116 SER A CA 1
ATOM 916 C C . SER A 1 116 ? -14.25 -9.492 -9.734 1 92.38 116 SER A C 1
ATOM 918 O O . SER A 1 116 ? -14.453 -9.453 -8.516 1 92.38 116 SER A O 1
ATOM 920 N N . ARG A 1 117 ? -13.539 -8.656 -10.367 1 91.19 117 ARG A N 1
ATOM 921 C CA . ARG A 1 117 ? -13.094 -7.43 -9.711 1 91.19 117 ARG A CA 1
ATOM 922 C C . ARG A 1 117 ? -14.211 -6.402 -9.648 1 91.19 117 ARG A C 1
ATOM 924 O O . ARG A 1 117 ? -14.688 -5.93 -10.68 1 91.19 117 ARG A O 1
ATOM 931 N N . LEU A 1 118 ? -14.641 -6.199 -8.508 1 86.81 118 LEU A N 1
ATOM 932 C CA . LEU A 1 118 ? -15.742 -5.262 -8.344 1 86.81 118 LEU A CA 1
ATOM 933 C C . LEU A 1 118 ? -15.297 -4.027 -7.574 1 86.81 118 LEU A C 1
ATOM 935 O O . LEU A 1 118 ? -14.273 -4.055 -6.883 1 86.81 118 LEU A O 1
ATOM 939 N N . GLY A 1 119 ? -16.047 -2.938 -7.773 1 88.19 119 GLY A N 1
ATOM 940 C CA . GLY A 1 119 ? -15.812 -1.743 -6.98 1 88.19 119 GLY A CA 1
ATOM 941 C C . GLY A 1 119 ? -14.641 -0.918 -7.48 1 88.19 119 GLY A C 1
ATOM 942 O O . GLY A 1 119 ? -14.258 -1.022 -8.648 1 88.19 119 GLY A O 1
ATOM 943 N N . PRO A 1 120 ? -14.062 -0.1 -6.656 1 89.81 120 PRO A N 1
ATOM 944 C CA . PRO A 1 120 ? -12.977 0.803 -7.035 1 89.81 120 PRO A CA 1
ATOM 945 C C . PRO A 1 120 ? -11.695 0.059 -7.41 1 89.81 120 PRO A C 1
ATOM 947 O O . PRO A 1 120 ? -11.477 -1.071 -6.965 1 89.81 120 PRO A O 1
ATOM 950 N N . ARG A 1 121 ? -10.844 0.725 -8.117 1 94.38 121 ARG A N 1
ATOM 951 C CA . ARG A 1 121 ? -9.672 0.1 -8.719 1 94.38 121 ARG A CA 1
ATOM 952 C C . ARG A 1 121 ? -8.461 0.213 -7.805 1 94.38 121 ARG A C 1
ATOM 954 O O . ARG A 1 121 ? -7.379 0.623 -8.242 1 94.38 121 ARG A O 1
ATOM 961 N N . VAL A 1 122 ? -8.609 -0.178 -6.57 1 98.12 122 VAL A N 1
ATOM 962 C CA . VAL A 1 122 ? -7.543 -0.111 -5.574 1 98.12 122 VAL A CA 1
ATOM 963 C C . VAL A 1 122 ? -6.367 -0.985 -6.012 1 98.12 122 VAL A C 1
ATOM 965 O O . VAL A 1 122 ? -5.227 -0.525 -6.055 1 98.12 122 VAL A O 1
ATOM 968 N N . GLY A 1 123 ? -6.664 -2.24 -6.41 1 98.12 123 GLY A N 1
ATOM 969 C CA . GLY A 1 123 ? -5.637 -3.191 -6.801 1 98.12 123 GLY A CA 1
ATOM 970 C C . GLY A 1 123 ? -4.816 -2.729 -7.988 1 98.12 123 GLY A C 1
ATOM 971 O O . GLY A 1 123 ? -3.604 -2.943 -8.039 1 98.12 123 GLY A O 1
ATOM 972 N N . SER A 1 124 ? -5.48 -2.088 -8.938 1 97.94 124 SER A N 1
ATOM 973 C CA . SER A 1 124 ? -4.789 -1.613 -10.133 1 97.94 124 SER A CA 1
ATOM 974 C C . SER A 1 124 ? -3.709 -0.597 -9.781 1 97.94 124 SER A C 1
ATOM 976 O O . SER A 1 124 ? -2.592 -0.665 -10.297 1 97.94 124 SER A O 1
ATOM 978 N N . TYR A 1 125 ? -4.004 0.283 -8.898 1 98.5 125 TYR A N 1
ATOM 979 C CA . TYR A 1 125 ? -3.033 1.307 -8.531 1 98.5 125 TYR A CA 1
ATOM 980 C C . TYR A 1 125 ? -1.934 0.725 -7.648 1 98.5 125 TYR A C 1
ATOM 982 O O . TYR A 1 125 ? -0.78 1.156 -7.719 1 98.5 125 TYR A O 1
ATOM 990 N N . LEU A 1 126 ? -2.287 -0.236 -6.824 1 98.81 126 LEU A N 1
ATOM 991 C CA . LEU A 1 126 ? -1.253 -0.913 -6.047 1 98.81 126 LEU A CA 1
ATOM 992 C C . LEU A 1 126 ? -0.282 -1.65 -6.965 1 98.81 126 LEU A C 1
ATOM 994 O O . LEU A 1 126 ? 0.927 -1.653 -6.723 1 98.81 126 LEU A O 1
ATOM 998 N N . LEU A 1 127 ? -0.828 -2.26 -8.008 1 98.75 127 LEU A N 1
ATOM 999 C CA . LEU A 1 127 ? 0.019 -2.938 -8.984 1 98.75 127 LEU A CA 1
ATOM 1000 C C . LEU A 1 127 ? 0.93 -1.943 -9.695 1 98.75 127 LEU A C 1
ATOM 1002 O O . LEU A 1 127 ? 2.113 -2.219 -9.906 1 98.75 127 LEU A O 1
ATOM 1006 N N . LEU A 1 128 ? 0.379 -0.816 -10.055 1 98.31 128 LEU A N 1
ATOM 1007 C CA . LEU A 1 128 ? 1.191 0.216 -10.688 1 98.31 128 LEU A CA 1
ATOM 1008 C C . LEU A 1 128 ? 2.285 0.705 -9.742 1 98.31 128 LEU A C 1
ATOM 1010 O O . LEU A 1 128 ? 3.404 0.987 -10.172 1 98.31 128 LEU A O 1
ATOM 1014 N N . SER A 1 129 ? 1.949 0.835 -8.477 1 98.69 129 SER A N 1
ATOM 1015 C CA . SER A 1 129 ? 2.967 1.223 -7.504 1 98.69 129 SER A CA 1
ATOM 1016 C C . SER A 1 129 ? 4.078 0.182 -7.422 1 98.69 129 SER A C 1
ATOM 1018 O O . SER A 1 129 ? 5.25 0.529 -7.258 1 98.69 129 SER A O 1
ATOM 1020 N N . LEU A 1 130 ? 3.746 -1.1 -7.5 1 98.62 130 LEU A N 1
ATOM 1021 C CA . LEU A 1 130 ? 4.738 -2.166 -7.469 1 98.62 130 LEU A CA 1
ATOM 1022 C C . LEU A 1 130 ? 5.652 -2.092 -8.688 1 98.62 130 LEU A C 1
ATOM 1024 O O . LEU A 1 130 ? 6.852 -2.367 -8.586 1 98.62 130 LEU A O 1
ATOM 1028 N N . ASN A 1 131 ? 5.039 -1.756 -9.836 1 97.88 131 ASN A N 1
ATOM 1029 C CA . ASN A 1 131 ? 5.879 -1.519 -11.008 1 97.88 131 ASN A CA 1
ATOM 1030 C C . ASN A 1 131 ? 6.945 -0.465 -10.727 1 97.88 131 ASN A C 1
ATOM 1032 O O . ASN A 1 131 ? 8.102 -0.629 -11.117 1 97.88 131 ASN A O 1
ATOM 1036 N N . GLU A 1 132 ? 6.59 0.586 -10.07 1 97.88 132 GLU A N 1
ATOM 1037 C CA . GLU A 1 132 ? 7.52 1.662 -9.75 1 97.88 132 GLU A CA 1
ATOM 1038 C C . GLU A 1 132 ? 8.555 1.203 -8.727 1 97.88 132 GLU A C 1
ATOM 1040 O O . GLU A 1 132 ? 9.742 1.517 -8.859 1 97.88 132 GLU A O 1
ATOM 1045 N N . VAL A 1 133 ? 8.109 0.465 -7.707 1 97.88 133 VAL A N 1
ATOM 1046 C CA . VAL A 1 133 ? 9.008 -0.031 -6.672 1 97.88 133 VAL A CA 1
ATOM 1047 C C . VAL A 1 133 ? 10.086 -0.914 -7.297 1 97.88 133 VAL A C 1
ATOM 1049 O O . VAL A 1 133 ? 11.242 -0.904 -6.859 1 97.88 133 VAL A O 1
ATOM 1052 N N . SER A 1 134 ? 9.68 -1.679 -8.289 1 96.25 134 SER A N 1
ATOM 1053 C CA . SER A 1 134 ? 10.594 -2.631 -8.906 1 96.25 134 SER A CA 1
ATOM 1054 C C . SER A 1 134 ? 11.75 -1.917 -9.609 1 96.25 134 SER A C 1
ATOM 1056 O O . SER A 1 134 ? 12.789 -2.52 -9.875 1 96.25 134 SER A O 1
ATOM 1058 N N . LEU A 1 135 ? 11.609 -0.625 -9.93 1 95.06 135 LEU A N 1
ATOM 1059 C CA . LEU A 1 135 ? 12.656 0.155 -10.578 1 95.06 135 LEU A CA 1
ATOM 1060 C C . LEU A 1 135 ? 13.758 0.521 -9.586 1 95.06 135 LEU A C 1
ATOM 1062 O O . LEU A 1 135 ? 14.922 0.656 -9.961 1 95.06 135 LEU A O 1
ATOM 1066 N N . GLN A 1 136 ? 13.43 0.795 -8.367 1 93.69 136 GLN A N 1
ATOM 1067 C CA . GLN A 1 136 ? 14.32 1.042 -7.234 1 93.69 136 GLN A CA 1
ATOM 1068 C C . GLN A 1 136 ? 13.789 0.38 -5.965 1 93.69 136 GLN A C 1
ATOM 1070 O O . GLN A 1 136 ? 13.227 1.05 -5.098 1 93.69 136 GLN A O 1
ATOM 1075 N N . PRO A 1 137 ? 14.102 -0.818 -5.879 1 93.06 137 PRO A N 1
ATOM 1076 C CA . PRO A 1 137 ? 13.438 -1.629 -4.855 1 93.06 137 PRO A CA 1
ATOM 1077 C C . PRO A 1 137 ? 13.68 -1.114 -3.441 1 93.06 137 PRO A C 1
ATOM 1079 O O . PRO A 1 137 ? 14.82 -0.804 -3.082 1 93.06 137 PRO A O 1
ATOM 1082 N N . ASP A 1 138 ? 12.648 -0.938 -2.721 1 94.5 138 ASP A N 1
ATOM 1083 C CA . ASP A 1 138 ? 12.578 -0.677 -1.286 1 94.5 138 ASP A CA 1
ATOM 1084 C C . ASP A 1 138 ? 11.828 -1.796 -0.562 1 94.5 138 ASP A C 1
ATOM 1086 O O . ASP A 1 138 ? 10.609 -1.899 -0.662 1 94.5 138 ASP A O 1
ATOM 1090 N N . PRO A 1 139 ? 12.578 -2.629 0.172 1 96.94 139 PRO A N 1
ATOM 1091 C CA . PRO A 1 139 ? 11.977 -3.855 0.704 1 96.94 139 PRO A CA 1
ATOM 1092 C C . PRO A 1 139 ? 10.781 -3.582 1.606 1 96.94 139 PRO A C 1
ATOM 1094 O O . PRO A 1 139 ? 9.766 -4.285 1.524 1 96.94 139 PRO A O 1
ATOM 1097 N N . LEU A 1 140 ? 10.906 -2.609 2.461 1 97.81 140 LEU A N 1
ATOM 1098 C CA . LEU A 1 140 ? 9.805 -2.355 3.385 1 97.81 140 LEU A CA 1
ATOM 1099 C C . LEU A 1 140 ? 8.57 -1.866 2.639 1 97.81 140 LEU A C 1
ATOM 1101 O O . LEU A 1 140 ? 7.461 -2.359 2.871 1 97.81 140 LEU A O 1
ATOM 1105 N N . THR A 1 141 ? 8.727 -0.845 1.711 1 98.44 141 THR A N 1
ATOM 1106 C CA . THR A 1 141 ? 7.602 -0.326 0.939 1 98.44 141 THR A CA 1
ATOM 1107 C C . THR A 1 141 ? 6.969 -1.429 0.095 1 98.44 141 THR A C 1
ATOM 1109 O O . THR A 1 141 ? 5.742 -1.561 0.051 1 98.44 141 THR A O 1
ATOM 1112 N N . ALA A 1 142 ? 7.812 -2.229 -0.534 1 98.75 142 ALA A N 1
ATOM 1113 C CA . ALA A 1 142 ? 7.312 -3.342 -1.337 1 98.75 142 ALA A CA 1
ATOM 1114 C C . ALA A 1 142 ? 6.465 -4.289 -0.493 1 98.75 142 ALA A C 1
ATOM 1116 O O . ALA A 1 142 ? 5.375 -4.691 -0.905 1 98.75 142 ALA A O 1
ATOM 1117 N N . ARG A 1 143 ? 6.957 -4.617 0.632 1 98.75 143 ARG A N 1
ATOM 1118 C CA . ARG A 1 143 ? 6.277 -5.539 1.536 1 98.75 143 ARG A CA 1
ATOM 1119 C C . ARG A 1 143 ? 4.918 -4.992 1.956 1 98.75 143 ARG A C 1
ATOM 1121 O O . ARG A 1 143 ? 3.926 -5.727 1.969 1 98.75 143 ARG A O 1
ATOM 1128 N N . LEU A 1 144 ? 4.867 -3.775 2.281 1 98.88 144 LEU A N 1
ATOM 1129 C CA . LEU A 1 144 ? 3.627 -3.146 2.719 1 98.88 144 LEU A CA 1
ATOM 1130 C C . LEU A 1 144 ? 2.627 -3.059 1.571 1 98.88 144 LEU A C 1
ATOM 1132 O O . LEU A 1 144 ? 1.429 -3.266 1.77 1 98.88 144 LEU A O 1
ATOM 1136 N N . VAL A 1 145 ? 3.092 -2.762 0.368 1 98.88 145 VAL A N 1
ATOM 1137 C CA . VAL A 1 145 ? 2.217 -2.709 -0.798 1 98.88 145 VAL A CA 1
ATOM 1138 C C . VAL A 1 145 ? 1.657 -4.102 -1.089 1 98.88 145 VAL A C 1
ATOM 1140 O O . VAL A 1 145 ? 0.471 -4.246 -1.393 1 98.88 145 VAL A O 1
ATOM 1143 N N . ILE A 1 146 ? 2.473 -5.129 -0.976 1 98.94 146 ILE A N 1
ATOM 1144 C CA . ILE A 1 146 ? 2.023 -6.504 -1.177 1 98.94 146 ILE A CA 1
ATOM 1145 C C . ILE A 1 146 ? 0.948 -6.848 -0.149 1 98.94 146 ILE A C 1
ATOM 1147 O O . ILE A 1 146 ? -0.077 -7.441 -0.492 1 98.94 146 ILE A O 1
ATOM 1151 N N . ALA A 1 147 ? 1.173 -6.488 1.048 1 98.88 147 ALA A N 1
ATOM 1152 C CA . ALA A 1 147 ? 0.188 -6.762 2.092 1 98.88 147 ALA A CA 1
ATOM 1153 C C . ALA A 1 147 ? -1.139 -6.07 1.79 1 98.88 147 ALA A C 1
ATOM 1155 O O . ALA A 1 147 ? -2.207 -6.652 1.984 1 98.88 147 ALA A O 1
ATOM 1156 N N . ALA A 1 148 ? -1.043 -4.84 1.353 1 98.88 148 ALA A N 1
ATOM 1157 C CA . ALA A 1 148 ? -2.25 -4.105 0.979 1 98.88 148 ALA A CA 1
ATOM 1158 C C . ALA A 1 148 ? -2.969 -4.785 -0.181 1 98.88 148 ALA A C 1
ATOM 1160 O O . ALA A 1 148 ? -4.199 -4.852 -0.203 1 98.88 148 ALA A O 1
ATOM 1161 N N . LEU A 1 149 ? -2.197 -5.219 -1.128 1 98.81 149 LEU A N 1
ATOM 1162 C CA . LEU A 1 149 ? -2.758 -5.906 -2.285 1 98.81 149 LEU A CA 1
ATOM 1163 C C . LEU A 1 149 ? -3.461 -7.195 -1.867 1 98.81 149 LEU A C 1
ATOM 1165 O O . LEU A 1 149 ? -4.574 -7.473 -2.316 1 98.81 149 LEU A O 1
ATOM 1169 N N . LEU A 1 150 ? -2.84 -7.977 -1.015 1 98.75 150 LEU A N 1
ATOM 1170 C CA . LEU A 1 150 ? -3.445 -9.203 -0.505 1 98.75 150 LEU A CA 1
ATOM 1171 C C . LEU A 1 150 ? -4.727 -8.898 0.262 1 98.75 150 LEU A C 1
ATOM 1173 O O . LEU A 1 150 ? -5.719 -9.625 0.133 1 98.75 150 LEU A O 1
ATOM 1177 N N . SER A 1 151 ? -4.699 -7.879 1.087 1 98.44 151 SER A N 1
ATOM 1178 C CA . SER A 1 151 ? -5.891 -7.445 1.808 1 98.44 151 SER A CA 1
ATOM 1179 C C . SER A 1 151 ? -7.031 -7.121 0.847 1 98.44 151 SER A C 1
ATOM 1181 O O . SER A 1 151 ? -8.172 -7.539 1.062 1 98.44 151 SER A O 1
ATOM 1183 N N . HIS A 1 152 ? -6.703 -6.398 -0.177 1 97.75 152 HIS A N 1
ATOM 1184 C CA . HIS A 1 152 ? -7.703 -6.039 -1.176 1 97.75 152 HIS A CA 1
ATOM 1185 C C . HIS A 1 152 ? -8.281 -7.277 -1.849 1 97.75 152 HIS A C 1
ATOM 1187 O O . HIS A 1 152 ? -9.492 -7.367 -2.061 1 97.75 152 HIS A O 1
ATOM 1193 N N . CYS A 1 153 ? -7.441 -8.203 -2.209 1 97.69 153 CYS A N 1
ATOM 1194 C CA . CYS A 1 153 ? -7.887 -9.453 -2.816 1 97.69 153 CYS A CA 1
ATOM 1195 C C . CYS A 1 153 ? -8.836 -10.195 -1.891 1 97.69 153 CYS A C 1
ATOM 1197 O O . CYS A 1 153 ? -9.859 -10.727 -2.336 1 97.69 153 CYS A O 1
ATOM 1199 N N . ARG A 1 154 ? -8.492 -10.281 -0.677 1 96.81 154 ARG A N 1
ATOM 1200 C CA . ARG A 1 154 ? -9.336 -10.969 0.289 1 96.81 154 ARG A CA 1
ATOM 1201 C C . ARG A 1 154 ? -10.719 -10.328 0.372 1 96.81 154 ARG A C 1
ATOM 1203 O O . ARG A 1 154 ? -11.727 -11.023 0.474 1 96.81 154 ARG A O 1
ATOM 1210 N N . GLU A 1 155 ? -10.688 -9.023 0.345 1 94.38 155 GLU A N 1
ATOM 1211 C CA . GLU A 1 155 ? -11.961 -8.297 0.376 1 94.38 155 GLU A CA 1
ATOM 1212 C C . GLU A 1 155 ? -12.828 -8.656 -0.828 1 94.38 155 GLU A C 1
ATOM 1214 O O . GLU A 1 155 ? -14.047 -8.797 -0.702 1 94.38 155 GLU A O 1
ATOM 1219 N N . GLN A 1 156 ? -12.219 -8.805 -1.981 1 93.69 156 GLN A N 1
ATOM 1220 C CA . GLN A 1 156 ? -12.945 -9.195 -3.184 1 93.69 156 GLN A CA 1
ATOM 1221 C C . GLN A 1 156 ? -13.539 -10.594 -3.039 1 93.69 156 GLN A C 1
ATOM 1223 O O . GLN A 1 156 ? -14.672 -10.836 -3.455 1 93.69 156 GLN A O 1
ATOM 1228 N N . LEU A 1 157 ? -12.805 -11.469 -2.443 1 92.38 157 LEU A N 1
ATOM 1229 C CA . LEU A 1 157 ? -13.227 -12.859 -2.264 1 92.38 157 LEU A CA 1
ATOM 1230 C C . LEU A 1 157 ? -14.375 -12.945 -1.268 1 92.38 157 LEU A C 1
ATOM 1232 O O . LEU A 1 157 ? -15.367 -13.641 -1.516 1 92.38 157 LEU A O 1
ATOM 1236 N N . VAL A 1 158 ? -14.281 -12.188 -0.143 1 87.75 158 VAL A N 1
ATOM 1237 C CA . VAL A 1 158 ? -15.297 -12.219 0.903 1 87.75 158 VAL A CA 1
ATOM 1238 C C . VAL A 1 158 ? -16.562 -11.516 0.416 1 87.75 158 VAL A C 1
ATOM 1240 O O . VAL A 1 158 ? -17.672 -11.961 0.698 1 87.75 158 VAL A O 1
ATOM 1243 N N . GLY A 1 159 ? -16.344 -10.414 -0.292 1 82.25 159 GLY A N 1
ATOM 1244 C CA . GLY A 1 159 ? -17.5 -9.742 -0.865 1 82.25 159 GLY A CA 1
ATOM 1245 C C . GLY A 1 159 ? -18.312 -10.633 -1.788 1 82.25 159 GLY A C 1
ATOM 1246 O O . GLY A 1 159 ? -19.547 -10.586 -1.782 1 82.25 159 GLY A O 1
ATOM 1247 N N . LEU A 1 160 ? -17.688 -11.383 -2.586 1 72.75 160 LEU A N 1
ATOM 1248 C CA . LEU A 1 160 ? -18.344 -12.344 -3.459 1 72.75 160 LEU A CA 1
ATOM 1249 C C . LEU A 1 160 ? -19.141 -13.359 -2.643 1 72.75 160 LEU A C 1
ATOM 1251 O O . LEU A 1 160 ? -20.281 -13.664 -2.975 1 72.75 160 LEU A O 1
ATOM 1255 N N . GLU A 1 161 ? -18.531 -13.836 -1.655 1 72.75 161 GLU A N 1
ATOM 1256 C CA . GLU A 1 161 ? -19.234 -14.812 -0.817 1 72.75 161 GLU A CA 1
ATOM 1257 C C . GLU A 1 161 ? -20.5 -14.227 -0.215 1 72.75 161 GLU A C 1
ATOM 1259 O O . GLU A 1 161 ? -21.531 -14.891 -0.165 1 72.75 161 GLU A O 1
ATOM 1264 N N . MET A 1 162 ? -20.375 -13.008 0.119 1 74 162 MET A N 1
ATOM 1265 C CA . MET A 1 162 ? -21.531 -12.328 0.71 1 74 162 MET A CA 1
ATOM 1266 C C . MET A 1 162 ? -22.625 -12.102 -0.33 1 74 162 MET A C 1
ATOM 1268 O O . MET A 1 162 ? -23.812 -12.273 -0.039 1 74 162 MET A O 1
ATOM 1272 N N . ARG A 1 163 ? -22.219 -11.797 -1.497 1 74.06 163 ARG A N 1
ATOM 1273 C CA . ARG A 1 163 ? -23.188 -11.562 -2.557 1 74.06 163 ARG A CA 1
ATOM 1274 C C . ARG A 1 163 ? -23.859 -12.867 -2.977 1 74.06 163 ARG A C 1
ATOM 1276 O O . ARG A 1 163 ? -25.078 -12.906 -3.191 1 74.06 163 ARG A O 1
ATOM 1283 N N . VAL A 1 164 ? -23.125 -13.883 -3.057 1 67.56 164 VAL A N 1
ATOM 1284 C CA . VAL A 1 164 ? -23.672 -15.18 -3.42 1 67.56 164 VAL A CA 1
ATOM 1285 C C . VAL A 1 164 ? -24.625 -15.664 -2.328 1 67.56 164 VAL A C 1
ATOM 1287 O O . VAL A 1 164 ? -25.719 -16.172 -2.621 1 67.56 164 VAL A O 1
ATOM 1290 N N . SER A 1 165 ? -24.172 -15.438 -1.148 1 68.19 165 SER A N 1
ATOM 1291 C CA . SER A 1 165 ? -25.031 -15.812 -0.029 1 68.19 165 SER A CA 1
ATOM 1292 C C . SER A 1 165 ? -26.328 -15.016 -0.038 1 68.19 165 SER A C 1
ATOM 1294 O O . SER A 1 165 ? -27.406 -15.578 0.167 1 68.19 165 SER A O 1
ATOM 1296 N N . ARG A 1 166 ? -26.234 -13.758 -0.325 1 69.69 166 ARG A N 1
ATOM 1297 C CA . ARG A 1 166 ? -27.422 -12.906 -0.378 1 69.69 166 ARG A CA 1
ATOM 1298 C C . ARG A 1 166 ? -28.328 -13.305 -1.532 1 69.69 166 ARG A C 1
ATOM 1300 O O . ARG A 1 166 ? -29.562 -13.328 -1.383 1 69.69 166 ARG A O 1
ATOM 1307 N N . SER A 1 167 ? -27.656 -13.531 -2.658 1 69.38 167 SER A N 1
ATOM 1308 C CA . SER A 1 167 ? -28.422 -13.961 -3.822 1 69.38 167 SER A CA 1
ATOM 1309 C C . SER A 1 167 ? -29.141 -15.273 -3.557 1 69.38 167 SER A C 1
ATOM 1311 O O . SER A 1 167 ? -30.297 -15.445 -3.941 1 69.38 167 SER A O 1
ATOM 1313 N N . ARG A 1 168 ? -28.484 -16.125 -2.895 1 76.19 168 ARG A N 1
ATOM 1314 C CA . ARG A 1 168 ? -29.094 -17.406 -2.527 1 76.19 168 ARG A CA 1
ATOM 1315 C C . ARG A 1 168 ? -30.25 -17.188 -1.557 1 76.19 168 ARG A C 1
ATOM 1317 O O . ARG A 1 168 ? -31.328 -17.75 -1.736 1 76.19 168 ARG A O 1
ATOM 1324 N N . ASP A 1 169 ? -30 -16.375 -0.616 1 82.06 169 ASP A N 1
ATOM 1325 C CA . ASP A 1 169 ? -31.031 -16.078 0.373 1 82.06 169 ASP A CA 1
ATOM 1326 C C . ASP A 1 169 ? -32.25 -15.43 -0.285 1 82.06 169 ASP A C 1
ATOM 1328 O O . ASP A 1 169 ? -33.375 -15.75 0.064 1 82.06 169 ASP A O 1
ATOM 1332 N N . LEU A 1 170 ? -31.984 -14.531 -1.241 1 81.31 170 LEU A N 1
ATOM 1333 C CA . LEU A 1 170 ? -33.062 -13.875 -1.969 1 81.31 170 LEU A CA 1
ATOM 1334 C C . LEU A 1 170 ? -33.812 -14.875 -2.826 1 81.31 170 LEU A C 1
ATOM 1336 O O . LEU A 1 170 ? -35.062 -14.867 -2.85 1 81.31 170 LEU A O 1
ATOM 1340 N N . PHE A 1 171 ? -33.094 -15.695 -3.492 1 84.56 171 PHE A N 1
ATOM 1341 C CA . PHE A 1 171 ? -33.719 -16.719 -4.316 1 84.56 171 PHE A CA 1
ATOM 1342 C C . PHE A 1 171 ? -34.625 -17.641 -3.469 1 84.56 171 PHE A C 1
ATOM 1344 O O . PHE A 1 171 ? -35.75 -17.922 -3.838 1 84.56 171 PHE A O 1
ATOM 1351 N N . LEU A 1 172 ? -34.188 -18.031 -2.326 1 85.06 172 LEU A N 1
ATOM 1352 C CA . LEU A 1 172 ? -34.938 -18.875 -1.419 1 85.06 172 LEU A CA 1
ATOM 1353 C C . LEU A 1 172 ? -36.156 -18.141 -0.885 1 85.06 172 LEU A C 1
ATOM 1355 O O . LEU A 1 172 ? -37.25 -18.734 -0.748 1 85.06 172 LEU A O 1
ATOM 1359 N N . ALA A 1 173 ? -36.031 -16.891 -0.659 1 86.38 173 ALA A N 1
ATOM 1360 C CA . ALA A 1 173 ? -37.125 -16.078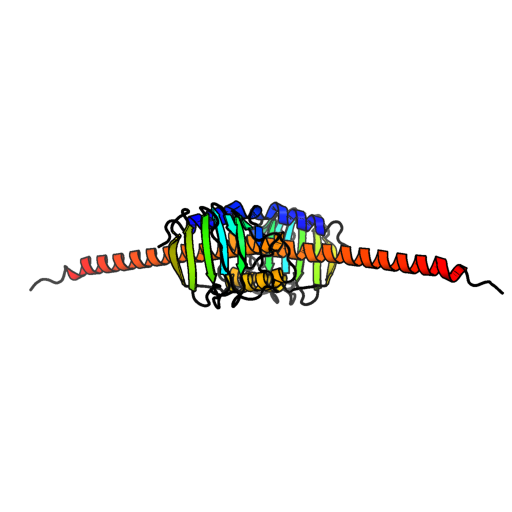 -0.172 1 86.38 173 ALA A CA 1
ATOM 1361 C C . ALA A 1 173 ? -38.219 -15.953 -1.229 1 86.38 173 ALA A C 1
ATOM 1363 O O . ALA A 1 173 ? -39.406 -16.031 -0.911 1 86.38 173 ALA A O 1
ATOM 1364 N N . VAL A 1 174 ? -37.844 -15.781 -2.436 1 84.12 174 VAL A N 1
ATOM 1365 C CA . VAL A 1 174 ? -38.781 -15.695 -3.549 1 84.12 174 VAL A CA 1
ATOM 1366 C C . VAL A 1 174 ? -39.469 -17.031 -3.738 1 84.12 174 VAL A C 1
ATOM 1368 O O . VAL A 1 174 ? -40.719 -17.078 -3.912 1 84.12 174 VAL A O 1
ATOM 1371 N N . GLN A 1 175 ? -38.688 -18.078 -3.732 1 84.94 175 GLN A N 1
ATOM 1372 C CA . GLN A 1 175 ? -39.281 -19.406 -3.848 1 84.94 175 GLN A CA 1
ATOM 1373 C C . GLN A 1 175 ? -40.281 -19.672 -2.738 1 84.94 175 GLN A C 1
ATOM 1375 O O . GLN A 1 175 ? -41.375 -20.203 -2.992 1 84.94 175 GLN A O 1
ATOM 1380 N N . ASP A 1 176 ? -39.969 -19.312 -1.483 1 81.44 176 ASP A N 1
ATOM 1381 C CA . ASP A 1 176 ? -40.875 -19.469 -0.339 1 81.44 176 ASP A CA 1
ATOM 1382 C C . ASP A 1 176 ? -42.156 -18.688 -0.539 1 81.44 176 ASP A C 1
ATOM 1384 O O . ASP A 1 176 ? -43.25 -19.188 -0.251 1 81.44 176 ASP A O 1
ATOM 1388 N N . TYR A 1 177 ? -42.031 -17.578 -1.033 1 83.44 177 TYR A N 1
ATOM 1389 C CA . TYR A 1 177 ? -43.188 -16.734 -1.312 1 83.44 177 TYR A CA 1
ATOM 1390 C C . TYR A 1 177 ? -44.094 -17.344 -2.387 1 83.44 177 TYR A C 1
ATOM 1392 O O . TYR A 1 177 ? -45.312 -17.359 -2.252 1 83.44 177 TYR A O 1
ATOM 1400 N N . LEU A 1 178 ? -43.438 -17.75 -3.426 1 80.31 178 LEU A N 1
ATOM 1401 C CA . LEU A 1 178 ? -44.156 -18.375 -4.52 1 80.31 178 LEU A CA 1
ATOM 1402 C C . LEU A 1 178 ? -44.875 -19.641 -4.047 1 80.31 178 LEU A C 1
ATOM 1404 O O . LEU A 1 178 ? -46.031 -19.875 -4.383 1 80.31 178 LEU A O 1
ATOM 1408 N N . GLU A 1 179 ? -44.125 -20.391 -3.281 1 79.88 179 GLU A N 1
ATOM 1409 C CA . GLU A 1 179 ? -44.719 -21.625 -2.744 1 79.88 179 GLU A CA 1
ATOM 1410 C C . GLU A 1 179 ? -45.875 -21.328 -1.815 1 79.88 179 GLU A C 1
ATOM 1412 O O . GLU A 1 179 ? -46.906 -22.031 -1.846 1 79.88 179 GLU A O 1
ATOM 1417 N N . GLU A 1 180 ? -45.875 -20.297 -1.113 1 73.38 180 GLU A N 1
ATOM 1418 C CA . GLU A 1 180 ? -46.906 -19.906 -0.156 1 73.38 180 GLU A CA 1
ATOM 1419 C C . GLU A 1 180 ? -48.125 -19.312 -0.862 1 73.38 180 GLU A C 1
ATOM 1421 O O . GLU A 1 180 ? -49.25 -19.469 -0.407 1 73.38 180 GLU A O 1
ATOM 1426 N N . ASN A 1 181 ? -47.875 -18.734 -1.977 1 75.19 181 ASN A N 1
ATOM 1427 C CA . ASN A 1 181 ? -48.969 -18.031 -2.639 1 75.19 181 ASN A CA 1
ATOM 1428 C C . ASN A 1 181 ? -49.5 -18.797 -3.848 1 75.19 181 ASN A C 1
ATOM 1430 O O . ASN A 1 181 ? -50.594 -18.5 -4.348 1 75.19 181 ASN A O 1
ATOM 1434 N N . LEU A 1 182 ? -48.781 -19.578 -4.527 1 63.97 182 LEU A N 1
ATOM 1435 C CA . LEU A 1 182 ? -49.25 -20.422 -5.629 1 63.97 182 LEU A CA 1
ATOM 1436 C C . LEU A 1 182 ? -50.031 -21.609 -5.102 1 63.97 182 LEU A C 1
ATOM 1438 O O . LEU A 1 182 ? -50.969 -22.109 -5.773 1 63.97 182 LEU A O 1
ATOM 1442 N N . VAL A 1 183 ? -49.875 -22.125 -4.008 1 57.09 183 VAL A N 1
ATOM 1443 C CA . VAL A 1 183 ? -50.688 -23.203 -3.449 1 57.09 183 VAL A CA 1
ATOM 1444 C C . VAL A 1 183 ? -52.094 -22.703 -3.201 1 57.09 183 VAL A C 1
ATOM 1446 O O . VAL A 1 183 ? -53.031 -23.5 -3.045 1 57.09 183 VAL A O 1
ATOM 1449 N N . MET A 1 184 ? -52.406 -21.406 -3.119 1 51.88 184 MET A N 1
ATOM 1450 C CA . MET A 1 184 ? -53.781 -20.969 -2.875 1 51.88 184 MET A CA 1
ATOM 1451 C C . MET A 1 184 ? -54.594 -20.922 -4.176 1 51.88 184 MET A C 1
ATOM 1453 O O . MET A 1 184 ? -55.719 -20.422 -4.203 1 51.88 184 MET A O 1
ATOM 1457 N N . LEU A 1 185 ? -54.031 -21.297 -5.324 1 48.84 185 LEU A N 1
ATOM 1458 C CA . LEU A 1 185 ? -54.938 -21.344 -6.465 1 48.84 185 LEU A CA 1
ATOM 1459 C C . LEU A 1 185 ? -55.844 -22.578 -6.391 1 48.84 185 LEU A C 1
ATOM 1461 O O . LEU A 1 185 ? -55.344 -23.688 -6.195 1 48.84 185 LEU A O 1
ATOM 1465 N N . PRO A 1 186 ? -57.188 -22.406 -6.008 1 47.94 186 PRO A N 1
ATOM 1466 C CA . PRO A 1 186 ? -58.219 -23.469 -5.895 1 47.94 186 PRO A CA 1
ATOM 1467 C C . PRO A 1 186 ? -58.281 -24.344 -7.141 1 47.94 186 PRO A C 1
ATOM 1469 O O . PRO A 1 186 ? -58.125 -23.859 -8.258 1 47.94 186 PRO A O 1
ATOM 1472 N N . THR A 1 187 ? -57.531 -25.531 -7.109 1 45.03 187 THR A N 1
ATOM 1473 C CA . THR A 1 187 ? -57.875 -26.531 -8.117 1 45.03 187 THR A CA 1
ATOM 1474 C C . THR A 1 187 ? -59.375 -26.578 -8.344 1 45.03 187 THR A C 1
ATOM 1476 O O . THR A 1 187 ? -60.125 -26.938 -7.434 1 45.03 187 THR A O 1
ATOM 1479 N N . TYR A 1 188 ? -59.969 -25.594 -9.148 1 36.28 188 TYR A N 1
ATOM 1480 C CA . TYR A 1 188 ? -61.281 -25.891 -9.695 1 36.28 188 TYR A CA 1
ATOM 1481 C C . TYR A 1 188 ? -61.25 -27.078 -10.664 1 36.28 188 TYR A C 1
ATOM 1483 O O . TYR A 1 188 ? -60.25 -27.25 -11.375 1 36.28 188 TYR A O 1
ATOM 1491 N N . MET B 1 1 ? 13.781 23.578 10.031 1 81.62 1 MET B N 1
ATOM 1492 C CA . MET B 1 1 ? 14.031 22.172 9.781 1 81.62 1 MET B CA 1
ATOM 1493 C C . MET B 1 1 ? 13.461 21.297 10.898 1 81.62 1 MET B C 1
ATOM 1495 O O . MET B 1 1 ? 13.516 21.672 12.07 1 81.62 1 MET B O 1
ATOM 1499 N N . ILE B 1 2 ? 12.586 20.406 10.562 1 88.06 2 ILE B N 1
ATOM 1500 C CA . ILE B 1 2 ? 11.977 19.531 11.547 1 88.06 2 ILE B CA 1
ATOM 1501 C C . ILE B 1 2 ? 13.008 18.516 12.055 1 88.06 2 ILE B C 1
ATOM 1503 O O . ILE B 1 2 ? 13.445 17.641 11.305 1 88.06 2 ILE B O 1
ATOM 1507 N N . GLU B 1 3 ? 13.414 18.766 13.297 1 82.44 3 GLU B N 1
ATOM 1508 C CA . GLU B 1 3 ? 14.391 17.844 13.891 1 82.44 3 GLU B CA 1
ATOM 1509 C C . GLU B 1 3 ? 13.836 16.438 13.992 1 82.44 3 GLU B C 1
ATOM 1511 O O . GLU B 1 3 ? 12.664 16.234 14.32 1 82.44 3 GLU B O 1
ATOM 1516 N N . ASP B 1 4 ? 14.469 15.422 13.547 1 91.69 4 ASP B N 1
ATOM 1517 C CA . ASP B 1 4 ? 14.203 14 13.75 1 91.69 4 ASP B CA 1
ATOM 1518 C C . ASP B 1 4 ? 13.031 13.531 12.891 1 91.69 4 ASP B C 1
ATOM 1520 O O . ASP B 1 4 ? 12.289 12.633 13.289 1 91.69 4 ASP B O 1
ATOM 1524 N N . LEU B 1 5 ? 12.688 14.219 11.805 1 94.94 5 LEU B N 1
ATOM 1525 C CA . LEU B 1 5 ? 11.562 13.883 10.938 1 94.94 5 LEU B CA 1
ATOM 1526 C C . LEU B 1 5 ? 11.656 12.43 10.477 1 94.94 5 LEU B C 1
ATOM 1528 O O . LEU B 1 5 ? 10.68 11.68 10.578 1 94.94 5 LEU B O 1
ATOM 1532 N N . PRO B 1 6 ? 12.867 11.93 10.047 1 94.38 6 PRO B N 1
ATOM 1533 C CA . PRO B 1 6 ? 12.961 10.516 9.68 1 94.38 6 PRO B CA 1
ATOM 1534 C C . PRO B 1 6 ? 12.609 9.586 10.836 1 94.38 6 PRO B C 1
ATOM 1536 O O . PRO B 1 6 ? 12 8.531 10.617 1 94.38 6 PRO B O 1
ATOM 1539 N N . ASP B 1 7 ? 12.945 10.016 12.008 1 96.25 7 ASP B N 1
ATOM 1540 C CA . ASP B 1 7 ? 12.656 9.211 13.188 1 96.25 7 ASP B CA 1
ATOM 1541 C C . ASP B 1 7 ? 11.156 9.188 13.477 1 96.25 7 ASP B C 1
ATOM 1543 O O . ASP B 1 7 ? 10.617 8.164 13.914 1 96.25 7 ASP B O 1
ATOM 1547 N N . ILE B 1 8 ? 10.508 10.305 13.32 1 98 8 ILE B N 1
ATOM 1548 C CA . ILE B 1 8 ? 9.062 10.383 13.516 1 98 8 ILE B CA 1
ATOM 1549 C C . ILE B 1 8 ? 8.359 9.43 12.555 1 98 8 ILE B C 1
ATOM 1551 O O . ILE B 1 8 ? 7.48 8.664 12.961 1 98 8 ILE B O 1
ATOM 1555 N N . LEU B 1 9 ? 8.75 9.422 11.281 1 98.25 9 LEU B N 1
ATOM 1556 C CA . LEU B 1 9 ? 8.164 8.531 10.289 1 98.25 9 LEU B CA 1
ATOM 1557 C C . LEU B 1 9 ? 8.453 7.07 10.633 1 98.25 9 LEU B C 1
ATOM 1559 O O . LEU B 1 9 ? 7.578 6.215 10.508 1 98.25 9 LEU B O 1
ATOM 1563 N N . HIS B 1 10 ? 9.664 6.844 11.086 1 97.69 10 HIS B N 1
ATOM 1564 C CA . HIS B 1 10 ? 10.039 5.496 11.5 1 97.69 10 HIS B CA 1
ATOM 1565 C C . HIS B 1 10 ? 9.125 4.992 12.617 1 97.69 10 HIS B C 1
ATOM 1567 O O . HIS B 1 10 ? 8.695 3.836 12.594 1 97.69 10 HIS B O 1
ATOM 1573 N N . ARG B 1 11 ? 8.883 5.844 13.555 1 97.88 11 ARG B N 1
ATOM 1574 C CA . ARG B 1 11 ? 8.023 5.484 14.68 1 97.88 11 ARG B CA 1
ATOM 1575 C C . ARG B 1 11 ? 6.594 5.215 14.203 1 97.88 11 ARG B C 1
ATOM 1577 O O . ARG B 1 11 ? 5.957 4.266 14.656 1 97.88 11 ARG B O 1
ATOM 1584 N N . LEU B 1 12 ? 6.098 6.055 13.336 1 98.62 12 LEU B N 1
ATOM 1585 C CA . LEU B 1 12 ? 4.754 5.867 12.797 1 98.62 12 LEU B CA 1
ATOM 1586 C C . LEU B 1 12 ? 4.648 4.531 12.07 1 98.62 12 LEU B C 1
ATOM 1588 O O . LEU B 1 12 ? 3.678 3.793 12.258 1 98.62 12 LEU B O 1
ATOM 1592 N N . ILE B 1 13 ? 5.648 4.219 11.266 1 98.5 13 ILE B N 1
ATOM 1593 C CA . ILE B 1 13 ? 5.664 2.961 10.531 1 98.5 13 ILE B CA 1
ATOM 1594 C C . ILE B 1 13 ? 5.707 1.79 11.508 1 98.5 13 ILE B C 1
ATOM 1596 O O . ILE B 1 13 ? 5.043 0.772 11.305 1 98.5 13 ILE B O 1
ATOM 1600 N N . GLY B 1 14 ? 6.48 1.969 12.547 1 97.94 14 GLY B N 1
ATOM 1601 C CA . GLY B 1 14 ? 6.555 0.952 13.578 1 97.94 14 GLY B CA 1
ATOM 1602 C C . GLY B 1 14 ? 5.223 0.682 14.25 1 97.94 14 GLY B C 1
ATOM 1603 O O . GLY B 1 14 ? 5.012 -0.391 14.82 1 97.94 14 GLY B O 1
ATOM 1604 N N . GLN B 1 15 ? 4.32 1.623 14.242 1 98.19 15 GLN B N 1
ATOM 1605 C CA . GLN B 1 15 ? 3.004 1.507 14.859 1 98.19 15 GLN B CA 1
ATOM 1606 C C . GLN B 1 15 ? 1.921 1.3 13.805 1 98.19 15 GLN B C 1
ATOM 1608 O O . GLN B 1 15 ? 0.755 1.633 14.023 1 98.19 15 GLN B O 1
ATOM 1613 N N . LYS B 1 16 ? 2.328 0.794 12.656 1 98.06 16 LYS B N 1
ATOM 1614 C CA . LYS B 1 16 ? 1.446 0.678 11.5 1 98.06 16 LYS B CA 1
ATOM 1615 C C . LYS B 1 16 ? 0.161 -0.061 11.859 1 98.06 16 LYS B C 1
ATOM 1617 O O . LYS B 1 16 ? -0.911 0.259 11.336 1 98.06 16 LYS B O 1
ATOM 1622 N N . ASP B 1 17 ? 0.17 -1.021 12.75 1 97.44 17 ASP B N 1
ATOM 1623 C CA . ASP B 1 17 ? -1 -1.839 13.055 1 97.44 17 ASP B CA 1
ATOM 1624 C C . ASP B 1 17 ? -2.006 -1.063 13.906 1 97.44 17 ASP B C 1
ATOM 1626 O O . ASP B 1 17 ? -3.15 -1.491 14.062 1 97.44 17 ASP B O 1
ATOM 1630 N N . HIS B 1 18 ? -1.626 0.076 14.406 1 98.06 18 HIS B N 1
ATOM 1631 C CA . HIS B 1 18 ? -2.49 0.865 15.281 1 98.06 18 HIS B CA 1
ATOM 1632 C C . HIS B 1 18 ? -3.008 2.107 14.562 1 98.06 18 HIS B C 1
ATOM 1634 O O . HIS B 1 18 ? -3.875 2.814 15.086 1 98.06 18 HIS B O 1
ATOM 1640 N N . LEU B 1 19 ? -2.484 2.357 13.352 1 98.56 19 LEU B N 1
ATOM 1641 C CA . LEU B 1 19 ? -2.953 3.514 12.594 1 98.56 19 LEU B CA 1
ATOM 1642 C C . LEU B 1 19 ? -4.414 3.342 12.188 1 98.56 19 LEU B C 1
ATOM 1644 O O . LEU B 1 19 ? -4.836 2.24 11.836 1 98.56 19 LEU B O 1
ATOM 1648 N N . GLN B 1 20 ? -5.156 4.371 12.336 1 98.5 20 GLN B N 1
ATOM 1649 C CA . GLN B 1 20 ? -6.539 4.391 11.867 1 98.5 20 GLN B CA 1
ATOM 1650 C C . GLN B 1 20 ? -6.75 5.496 10.828 1 98.5 20 GLN B C 1
ATOM 1652 O O . GLN B 1 20 ? -6.523 6.672 11.117 1 98.5 20 GLN B O 1
ATOM 1657 N N . VAL B 1 21 ? -7.211 5.102 9.688 1 98.69 21 VAL B N 1
ATOM 1658 C CA . VAL B 1 21 ? -7.328 6.039 8.578 1 98.69 21 VAL B CA 1
ATOM 1659 C C . VAL B 1 21 ? -8.742 6.613 8.531 1 98.69 21 VAL B C 1
ATOM 1661 O O . VAL B 1 21 ? -9.727 5.875 8.656 1 98.69 21 VAL B O 1
ATOM 1664 N N . ARG B 1 22 ? -8.797 7.914 8.414 1 98.19 22 ARG B N 1
ATOM 1665 C CA . ARG B 1 22 ? -10.055 8.648 8.273 1 98.19 22 ARG B CA 1
ATOM 1666 C C . ARG B 1 22 ? -10.133 9.352 6.922 1 98.19 22 ARG B C 1
ATOM 1668 O O . ARG B 1 22 ? -9.102 9.703 6.344 1 98.19 22 ARG B O 1
ATOM 1675 N N . PHE B 1 23 ? -11.336 9.477 6.445 1 97.12 23 PHE B N 1
ATOM 1676 C CA . PHE B 1 23 ? -11.609 10.211 5.211 1 97.12 23 PHE B CA 1
ATOM 1677 C C . PHE B 1 23 ? -12.633 11.312 5.445 1 97.12 23 PHE B C 1
ATOM 1679 O O . PHE B 1 23 ? -13.547 11.148 6.254 1 97.12 23 PHE B O 1
ATOM 1686 N N . PRO B 1 24 ? -12.43 12.406 4.734 1 94.5 24 PRO B N 1
ATOM 1687 C CA . PRO B 1 24 ? -13.43 13.469 4.875 1 94.5 24 PRO B CA 1
ATOM 1688 C C . PRO B 1 24 ? -14.828 13.031 4.453 1 94.5 24 PRO B C 1
ATOM 1690 O O . PRO B 1 24 ? -14.969 12.109 3.639 1 94.5 24 PRO B O 1
ATOM 1693 N N . GLU B 1 25 ? -15.773 13.703 5.027 1 88.06 25 GLU B N 1
ATOM 1694 C CA . GLU B 1 25 ? -17.156 13.523 4.602 1 88.06 25 GLU B CA 1
ATOM 1695 C C . GLU B 1 25 ? -17.453 14.328 3.342 1 88.06 25 GLU B C 1
ATOM 1697 O O . GLU B 1 25 ? -17.297 15.555 3.326 1 88.06 25 GLU B O 1
ATOM 1702 N N . PRO B 1 26 ? -17.812 13.664 2.309 1 81.44 26 PRO B N 1
ATOM 1703 C CA . PRO B 1 26 ? -17.969 14.336 1.019 1 81.44 26 PRO B CA 1
ATOM 1704 C C . PRO B 1 26 ? -19.047 15.414 1.038 1 81.44 26 PRO B C 1
ATOM 1706 O O . PRO B 1 26 ? -18.984 16.391 0.288 1 81.44 26 PRO B O 1
ATOM 1709 N N . ASP B 1 27 ? -20.016 15.391 1.782 1 81.19 27 ASP B N 1
ATOM 1710 C CA . ASP B 1 27 ? -21.203 16.234 1.666 1 81.19 27 ASP B CA 1
ATOM 1711 C C . ASP B 1 27 ? -21.078 17.469 2.559 1 81.19 27 ASP B C 1
ATOM 1713 O O . ASP B 1 27 ? -22.016 18.266 2.654 1 81.19 27 ASP B O 1
ATOM 1717 N N . ILE B 1 28 ? -20.016 17.688 3.105 1 82.38 28 ILE B N 1
ATOM 1718 C CA . ILE B 1 28 ? -19.891 18.844 3.984 1 82.38 28 ILE B CA 1
ATOM 1719 C C . ILE B 1 28 ? -19.469 20.062 3.17 1 82.38 28 ILE B C 1
ATOM 1721 O O . ILE B 1 28 ? -18.516 20 2.385 1 82.38 28 ILE B O 1
ATOM 1725 N N . SER B 1 29 ? -20.172 21.141 3.316 1 86.38 29 SER B N 1
ATOM 1726 C CA . SER B 1 29 ? -19.859 22.375 2.609 1 86.38 29 SER B CA 1
ATOM 1727 C C . SER B 1 29 ? -18.562 23 3.121 1 86.38 29 SER B C 1
ATOM 1729 O O . SER B 1 29 ? -18.266 22.938 4.312 1 86.38 29 SER B O 1
ATOM 1731 N N . VAL B 1 30 ? -17.922 23.672 2.26 1 89.25 30 VAL B N 1
ATOM 1732 C CA . VAL B 1 30 ? -16.641 24.281 2.6 1 89.25 30 VAL B CA 1
ATOM 1733 C C . VAL B 1 30 ? -16.859 25.5 3.484 1 89.25 30 VAL B C 1
ATOM 1735 O O . VAL B 1 30 ? -17.469 26.484 3.057 1 89.25 30 VAL B O 1
ATOM 1738 N N . PRO B 1 31 ? -16.422 25.469 4.699 1 88.69 31 PRO B N 1
ATOM 1739 C CA . PRO B 1 31 ? -16.562 26.641 5.57 1 88.69 31 PRO B CA 1
ATOM 1740 C C . PRO B 1 31 ? -15.625 27.781 5.168 1 88.69 31 PRO B C 1
ATOM 1742 O O . PRO B 1 31 ? -14.648 27.562 4.445 1 88.69 31 PRO B O 1
ATOM 1745 N N . ALA B 1 32 ? -15.984 28.875 5.938 1 85 32 ALA B N 1
ATOM 1746 C CA . ALA B 1 32 ? -15.086 30.016 5.773 1 85 32 ALA B CA 1
ATOM 1747 C C . ALA B 1 32 ? -13.734 29.734 6.422 1 85 32 ALA B C 1
ATOM 1749 O O . ALA B 1 32 ? -13.648 29.062 7.453 1 85 32 ALA B O 1
ATOM 1750 N N . LEU B 1 33 ? -12.578 30.016 5.84 1 86.69 33 LEU B N 1
ATOM 1751 C CA . LEU B 1 33 ? -11.234 29.969 6.395 1 86.69 33 LEU B CA 1
ATOM 1752 C C . LEU B 1 33 ? -10.641 28.562 6.289 1 86.69 33 LEU B C 1
ATOM 1754 O O . LEU B 1 33 ? -9.602 28.281 6.883 1 86.69 33 LEU B O 1
ATOM 1758 N N . ALA B 1 34 ? -11.453 27.688 5.695 1 89.25 34 ALA B N 1
ATOM 1759 C CA . ALA B 1 34 ? -10.922 26.328 5.52 1 89.25 34 ALA B CA 1
ATOM 1760 C C . ALA B 1 34 ? -9.602 26.359 4.762 1 89.25 34 ALA B C 1
ATOM 1762 O O . ALA B 1 34 ? -9.367 27.25 3.939 1 89.25 34 ALA B O 1
ATOM 1763 N N . PHE B 1 35 ? -8.758 25.5 5.156 1 88.94 35 PHE B N 1
ATOM 1764 C CA . PHE B 1 35 ? -7.496 25.312 4.445 1 88.94 35 PHE B CA 1
ATOM 1765 C C . PHE B 1 35 ? -7.68 24.422 3.234 1 88.94 35 PHE B C 1
ATOM 1767 O O . PHE B 1 35 ? -8.148 23.281 3.363 1 88.94 35 PHE B O 1
ATOM 1774 N N . ASN B 1 36 ? -7.387 24.969 2.125 1 91.12 36 ASN B N 1
ATOM 1775 C CA . ASN B 1 36 ? -7.492 24.219 0.872 1 91.12 36 ASN B CA 1
ATOM 1776 C C . ASN B 1 36 ? -6.199 24.297 0.065 1 91.12 36 ASN B C 1
ATOM 1778 O O . ASN B 1 36 ? -5.633 25.375 -0.104 1 91.12 36 ASN B O 1
ATOM 1782 N N . VAL B 1 37 ? -5.688 23.156 -0.316 1 90.44 37 VAL B N 1
ATOM 1783 C CA . VAL B 1 37 ? -4.488 23.109 -1.147 1 90.44 37 VAL B CA 1
ATOM 1784 C C . VAL B 1 37 ? -4.723 22.172 -2.334 1 90.44 37 VAL B C 1
ATOM 1786 O O . VAL B 1 37 ? -5.516 21.234 -2.248 1 90.44 37 VAL B O 1
ATOM 1789 N N . PRO B 1 38 ? -4.035 22.359 -3.42 1 93.5 38 PRO B N 1
ATOM 1790 C CA . PRO B 1 38 ? -4.27 21.578 -4.633 1 93.5 38 PRO B CA 1
ATOM 1791 C C . PRO B 1 38 ? -3.502 20.266 -4.633 1 93.5 38 PRO B C 1
ATOM 1793 O O . PRO B 1 38 ? -3.299 19.656 -5.691 1 93.5 38 PRO B O 1
ATOM 1796 N N . PHE B 1 39 ? -3.045 19.781 -3.477 1 95.12 39 PHE B N 1
ATOM 1797 C CA . PHE B 1 39 ? -2.262 18.562 -3.307 1 95.12 39 PHE B CA 1
ATOM 1798 C C . PHE B 1 39 ? -2.939 17.609 -2.324 1 95.12 39 PHE B C 1
ATOM 1800 O O . PHE B 1 39 ? -3.496 18.047 -1.315 1 95.12 39 PHE B O 1
ATOM 1807 N N . PRO B 1 40 ? -2.834 16.266 -2.695 1 97.88 40 PRO B N 1
ATOM 1808 C CA . PRO B 1 40 ? -3.213 15.336 -1.621 1 97.88 40 PRO B CA 1
ATOM 1809 C C . PRO B 1 40 ? -2.357 15.508 -0.368 1 97.88 40 PRO B C 1
ATOM 1811 O O . PRO B 1 40 ? -1.198 15.922 -0.459 1 97.88 40 PRO B O 1
ATOM 1814 N N . ARG B 1 41 ? -2.945 15.211 0.763 1 98.25 41 ARG B N 1
ATOM 1815 C CA . ARG B 1 41 ? -2.146 15.375 1.974 1 98.25 41 ARG B CA 1
ATOM 1816 C C . ARG B 1 41 ? -2.615 14.422 3.07 1 98.25 41 ARG B C 1
ATOM 1818 O O . ARG B 1 41 ? -3.75 13.945 3.041 1 98.25 41 ARG B O 1
ATOM 1825 N N . LEU B 1 42 ? -1.771 14.117 3.939 1 98.81 42 LEU B N 1
ATOM 1826 C CA . LEU B 1 42 ? -2.049 13.406 5.18 1 98.81 42 LEU B CA 1
ATOM 1827 C C . LEU B 1 42 ? -1.991 14.352 6.375 1 98.81 42 LEU B C 1
ATOM 1829 O O . LEU B 1 42 ? -1.077 15.172 6.48 1 98.81 42 LEU B O 1
ATOM 1833 N N . GLU B 1 43 ? -2.967 14.281 7.223 1 98.69 43 GLU B N 1
ATOM 1834 C CA . GLU B 1 43 ? -2.955 14.914 8.539 1 98.69 43 GLU B CA 1
ATOM 1835 C C . GLU B 1 43 ? -2.92 13.875 9.648 1 98.69 43 GLU B C 1
ATOM 1837 O O . GLU B 1 43 ? -3.887 13.133 9.844 1 98.69 43 GLU B O 1
ATOM 1842 N N . ILE B 1 44 ? -1.842 13.82 10.398 1 98.88 44 ILE B N 1
ATOM 1843 C CA . ILE B 1 44 ? -1.617 12.742 11.359 1 98.88 44 ILE B CA 1
ATOM 1844 C C . ILE B 1 44 ? -1.507 13.328 12.766 1 98.88 44 ILE B C 1
ATOM 1846 O O . ILE B 1 44 ? -0.728 14.25 13 1 98.88 44 ILE B O 1
ATOM 1850 N N . VAL B 1 45 ? -2.232 12.805 13.734 1 98.88 45 VAL B N 1
ATOM 1851 C CA . VAL B 1 45 ? -2.098 13.219 15.125 1 98.88 45 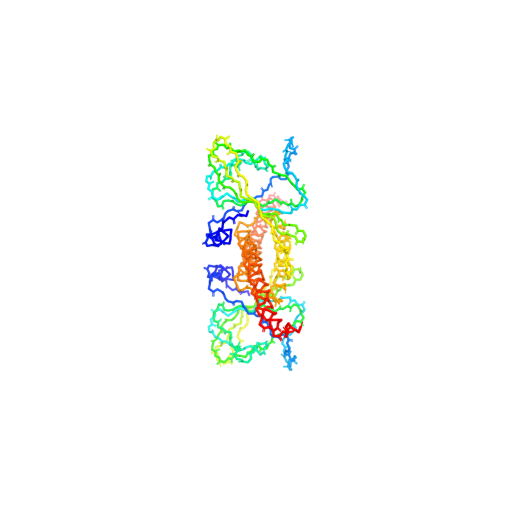VAL B CA 1
ATOM 1852 C C . VAL B 1 45 ? -0.977 12.43 15.797 1 98.88 45 VAL B C 1
ATOM 1854 O O . VAL B 1 45 ? -1.074 11.211 15.953 1 98.88 45 VAL B O 1
ATOM 1857 N N . LEU B 1 46 ? 0.063 13.141 16.156 1 98.69 46 LEU B N 1
ATOM 1858 C CA . LEU B 1 46 ? 1.197 12.5 16.812 1 98.69 46 LEU B CA 1
ATOM 1859 C C . LEU B 1 46 ? 0.97 12.406 18.312 1 98.69 46 LEU B C 1
ATOM 1861 O O . LEU B 1 46 ? 1.353 11.422 18.953 1 98.69 46 LEU B O 1
ATOM 1865 N N . GLU B 1 47 ? 0.419 13.477 18.875 1 98.56 47 GLU B N 1
ATOM 1866 C CA . GLU B 1 47 ? 0.086 13.57 20.297 1 98.56 47 GLU B CA 1
ATOM 1867 C C . GLU B 1 47 ? -1.197 14.367 20.516 1 98.56 47 GLU B C 1
ATOM 1869 O O . GLU B 1 47 ? -1.439 15.359 19.828 1 98.56 47 GLU B O 1
ATOM 1874 N N . GLY B 1 48 ? -1.987 13.898 21.516 1 98.31 48 GLY B N 1
ATOM 1875 C CA . GLY B 1 48 ? -3.193 14.633 21.859 1 98.31 48 GLY B CA 1
ATOM 1876 C C . GLY B 1 48 ? -4.352 14.359 20.922 1 98.31 48 GLY B C 1
ATOM 1877 O O . GLY B 1 48 ? -4.531 13.227 20.469 1 98.31 48 GLY B O 1
ATOM 1878 N N . GLN B 1 49 ? -5.242 15.375 20.828 1 98.25 49 GLN B N 1
ATOM 1879 C CA . GLN B 1 49 ? -6.418 15.258 19.984 1 98.25 49 GLN B CA 1
ATOM 1880 C C . GLN B 1 49 ? -6.867 16.625 19.469 1 98.25 49 GLN B C 1
ATOM 1882 O O . GLN B 1 49 ? -6.52 17.656 20.062 1 98.25 49 GLN B O 1
ATOM 1887 N N . LEU B 1 50 ? -7.559 16.594 18.406 1 97.94 50 LEU B N 1
ATOM 1888 C CA . LEU B 1 50 ? -8.188 17.797 17.875 1 97.94 50 LEU B CA 1
ATOM 1889 C C . LEU B 1 50 ? -9.461 17.453 17.109 1 97.94 50 LEU B C 1
ATOM 1891 O O . LEU B 1 50 ? -9.672 16.297 16.734 1 97.94 50 LEU B O 1
ATOM 1895 N N . ASN B 1 51 ? -10.266 18.438 16.922 1 97.69 51 ASN B N 1
ATOM 1896 C CA . ASN B 1 51 ? -11.453 18.25 16.094 1 97.69 51 ASN B CA 1
ATOM 1897 C C . ASN B 1 51 ? -11.211 18.703 14.648 1 97.69 51 ASN B C 1
ATOM 1899 O O . ASN B 1 51 ? -10.453 19.641 14.406 1 97.69 51 ASN B O 1
ATOM 1903 N N . GLU B 1 52 ? -11.781 17.984 13.75 1 96.88 52 GLU B N 1
ATOM 1904 C CA . GLU B 1 52 ? -11.727 18.328 12.328 1 96.88 52 GLU B CA 1
ATOM 1905 C C . GLU B 1 52 ? -13.125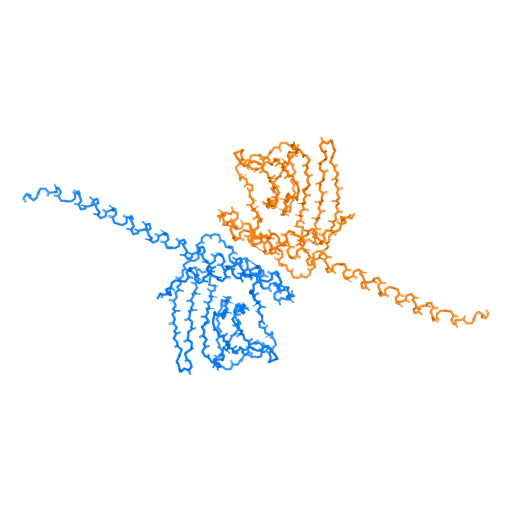 18.547 11.758 1 96.88 52 GLU B C 1
ATOM 1907 O O . GLU B 1 52 ? -13.945 17.625 11.758 1 96.88 52 GLU B O 1
ATOM 1912 N N . GLN B 1 53 ? -13.391 19.656 11.211 1 94.19 53 GLN B N 1
ATOM 1913 C CA . GLN B 1 53 ? -14.734 20.031 10.789 1 94.19 53 GLN B CA 1
ATOM 1914 C C . GLN B 1 53 ? -15.141 19.266 9.531 1 94.19 53 GLN B C 1
ATOM 1916 O O . GLN B 1 53 ? -16.328 19.172 9.211 1 94.19 53 GLN B O 1
ATOM 1921 N N . GLY B 1 54 ? -14.148 18.812 8.797 1 93.44 54 GLY B N 1
ATOM 1922 C CA . GLY B 1 54 ? -14.438 18.078 7.586 1 93.44 54 GLY B CA 1
ATOM 1923 C C . GLY B 1 54 ? -14.906 16.656 7.859 1 93.44 54 GLY B C 1
ATOM 1924 O O . GLY B 1 54 ? -15.227 15.914 6.93 1 93.44 54 GLY B O 1
ATOM 1925 N N . LEU B 1 55 ? -14.93 16.234 9.055 1 95.75 55 LEU B N 1
ATOM 1926 C CA . LEU B 1 55 ? -15.383 14.914 9.477 1 95.75 55 LEU B CA 1
ATOM 1927 C C . LEU B 1 55 ? -16.812 14.977 10.008 1 95.75 55 LEU B C 1
ATOM 1929 O O . LEU B 1 55 ? -17.281 16.047 10.398 1 95.75 55 LEU B O 1
ATOM 1933 N N . PRO B 1 56 ? -17.5 13.812 10.023 1 91.44 56 PRO B N 1
ATOM 1934 C CA . PRO B 1 56 ? -18.844 13.805 10.609 1 91.44 56 PRO B CA 1
ATOM 1935 C C . PRO B 1 56 ? -18.859 14.289 12.055 1 91.44 56 PRO B C 1
ATOM 1937 O O . PRO B 1 56 ? -17.953 13.969 12.828 1 91.44 56 PRO B O 1
ATOM 1940 N N . LEU B 1 57 ? -19.938 14.914 12.406 1 89.62 57 LEU B N 1
ATOM 1941 C CA . LEU B 1 57 ? -20.062 15.508 13.734 1 89.62 57 LEU B CA 1
ATOM 1942 C C . LEU B 1 57 ? -19.938 14.445 14.82 1 89.62 57 LEU B C 1
ATOM 1944 O O . LEU B 1 57 ? -19.297 14.68 15.852 1 89.62 57 LEU B O 1
ATOM 1948 N N . ALA B 1 58 ? -20.516 13.258 14.609 1 91.75 58 ALA B N 1
ATOM 1949 C CA . ALA B 1 58 ? -20.547 12.172 15.594 1 91.75 58 ALA B CA 1
ATOM 1950 C C . ALA B 1 58 ? -19.156 11.578 15.781 1 91.75 58 ALA B C 1
ATOM 1952 O O . ALA B 1 58 ? -18.891 10.875 16.766 1 91.75 58 ALA B O 1
ATOM 1953 N N . ALA B 1 59 ? -18.25 11.914 14.867 1 94.5 59 ALA B N 1
ATOM 1954 C CA . ALA B 1 59 ? -16.891 11.391 14.906 1 94.5 59 ALA B CA 1
ATOM 1955 C C . ALA B 1 59 ? -15.883 12.43 14.422 1 94.5 59 ALA B C 1
ATOM 1957 O O . ALA B 1 59 ? -15.016 12.133 13.594 1 94.5 59 ALA B O 1
ATOM 1958 N N . SER B 1 60 ? -16 13.609 14.93 1 96.62 60 SER B N 1
ATOM 1959 C CA . SER B 1 60 ? -15.242 14.742 14.414 1 96.62 60 SER B CA 1
ATOM 1960 C C . SER B 1 60 ? -13.859 14.812 15.055 1 96.62 60 SER B C 1
ATOM 1962 O O . SER B 1 60 ? -13 15.578 14.602 1 96.62 60 SER B O 1
ATOM 1964 N N . THR B 1 61 ? -13.617 14.016 16.094 1 98.12 61 THR B N 1
ATOM 1965 C CA . THR B 1 61 ? -12.367 14.117 16.828 1 98.12 61 THR B CA 1
ATOM 1966 C C . THR B 1 61 ? -11.312 13.188 16.234 1 98.12 61 THR B C 1
ATOM 1968 O O . THR B 1 61 ? -11.586 12.008 16 1 98.12 61 THR B O 1
ATOM 1971 N N . LEU B 1 62 ? -10.164 13.727 15.922 1 98.38 62 LEU B N 1
ATOM 1972 C CA . LEU B 1 62 ? -8.984 12.945 15.57 1 98.38 62 LEU B CA 1
ATOM 1973 C C . LEU B 1 62 ? -8.086 12.742 16.781 1 98.38 62 LEU B C 1
ATOM 1975 O O . LEU B 1 62 ? -7.77 13.695 17.5 1 98.38 62 LEU B O 1
ATOM 1979 N N . THR B 1 63 ? -7.734 11.531 17.047 1 98.44 63 THR B N 1
ATOM 1980 C CA . THR B 1 63 ? -6.875 11.219 18.188 1 98.44 63 THR B CA 1
ATOM 1981 C C . THR B 1 63 ? -5.547 10.633 17.719 1 98.44 63 THR B C 1
ATOM 1983 O O . THR B 1 63 ? -5.359 10.383 16.516 1 98.44 63 THR B O 1
ATOM 1986 N N . THR B 1 64 ? -4.637 10.438 18.625 1 98.75 64 THR B N 1
ATOM 1987 C CA . THR B 1 64 ? -3.285 9.961 18.359 1 98.75 64 THR B CA 1
ATOM 1988 C C . THR B 1 64 ? -3.32 8.734 17.438 1 98.75 64 THR B C 1
ATOM 1990 O O . THR B 1 64 ? -4.137 7.836 17.641 1 98.75 64 THR B O 1
ATOM 1993 N N . LEU B 1 65 ? -2.533 8.75 16.344 1 98.81 65 LEU B N 1
ATOM 1994 C CA . LEU B 1 65 ? -2.307 7.68 15.383 1 98.81 65 LEU B CA 1
ATOM 1995 C C . LEU B 1 65 ? -3.461 7.59 14.391 1 98.81 65 LEU B C 1
ATOM 1997 O O . LEU B 1 65 ? -3.494 6.688 13.547 1 98.81 65 LEU B O 1
ATOM 2001 N N . GLN B 1 66 ? -4.398 8.516 14.539 1 98.81 66 GLN B N 1
ATOM 2002 C CA . GLN B 1 66 ? -5.352 8.656 13.445 1 98.81 66 GLN B CA 1
ATOM 2003 C C . GLN B 1 66 ? -4.781 9.516 12.32 1 98.81 66 GLN B C 1
ATOM 2005 O O . GLN B 1 66 ? -4.074 10.492 12.578 1 98.81 66 GLN B O 1
ATOM 2010 N N . VAL B 1 67 ? -5 9.086 11.117 1 98.88 67 VAL B N 1
ATOM 2011 C CA . VAL B 1 67 ? -4.484 9.711 9.898 1 98.88 67 VAL B CA 1
ATOM 2012 C C . VAL B 1 67 ? -5.648 10.141 9.008 1 98.88 67 VAL B C 1
ATOM 2014 O O . VAL B 1 67 ? -6.445 9.305 8.57 1 98.88 67 VAL B O 1
ATOM 2017 N N . LEU B 1 68 ? -5.801 11.406 8.781 1 98.69 68 LEU B N 1
ATOM 2018 C CA . LEU B 1 68 ? -6.797 11.914 7.84 1 98.69 68 LEU B CA 1
ATOM 2019 C C . LEU B 1 68 ? -6.191 12.086 6.449 1 98.69 68 LEU B C 1
ATOM 2021 O O . LEU B 1 68 ? -5.254 12.867 6.27 1 98.69 68 LEU B O 1
ATOM 2025 N N . TYR B 1 69 ? -6.621 11.297 5.535 1 98.88 69 TYR B N 1
ATOM 2026 C CA . TYR B 1 69 ? -6.242 11.5 4.141 1 98.88 69 TYR B CA 1
ATOM 2027 C C . TYR B 1 69 ? -7.191 12.469 3.453 1 98.88 69 TYR B C 1
ATOM 2029 O O . TYR B 1 69 ? -8.406 12.25 3.42 1 98.88 69 TYR B O 1
ATOM 2037 N N . VAL B 1 70 ? -6.625 13.492 2.873 1 97.75 70 VAL B N 1
ATOM 2038 C CA . VAL B 1 70 ? -7.398 14.539 2.201 1 97.75 70 VAL B CA 1
ATOM 2039 C C . VAL B 1 70 ? -6.977 14.633 0.737 1 97.75 70 VAL B C 1
ATOM 2041 O O . VAL B 1 70 ? -5.809 14.891 0.436 1 97.75 70 VAL B O 1
ATOM 2044 N N . GLN B 1 71 ? -7.895 14.469 -0.188 1 96.81 71 GLN B N 1
ATOM 2045 C CA . GLN B 1 71 ? -7.621 14.492 -1.621 1 96.81 71 GLN B CA 1
ATOM 2046 C C . GLN B 1 71 ? -7.25 15.891 -2.096 1 96.81 71 GLN B C 1
ATOM 2048 O O . GLN B 1 71 ? -7.527 16.875 -1.409 1 96.81 71 GLN B O 1
ATOM 2053 N N . ALA B 1 72 ? -6.613 15.93 -3.271 1 95.81 72 ALA B N 1
ATOM 2054 C CA . ALA B 1 72 ? -6.281 17.219 -3.871 1 95.81 72 ALA B CA 1
ATOM 2055 C C . ALA B 1 72 ? -7.531 18.078 -4.051 1 95.81 72 ALA B C 1
ATOM 2057 O O . ALA B 1 72 ? -8.578 17.578 -4.461 1 95.81 72 ALA B O 1
ATOM 2058 N N . GLY B 1 73 ? -7.391 19.312 -3.662 1 93.12 73 GLY B N 1
ATOM 2059 C CA . GLY B 1 73 ? -8.469 20.266 -3.873 1 93.12 73 GLY B CA 1
ATOM 2060 C C . GLY B 1 73 ? -9.516 20.234 -2.775 1 93.12 73 GLY B C 1
ATOM 2061 O O . GLY B 1 73 ? -10.461 21.016 -2.797 1 93.12 73 GLY B O 1
ATOM 2062 N N . LYS B 1 74 ? -9.375 19.328 -1.824 1 94.69 74 LYS B N 1
ATOM 2063 C CA . LYS B 1 74 ? -10.312 19.281 -0.704 1 94.69 74 LYS B CA 1
ATOM 2064 C C . LYS B 1 74 ? -9.805 20.109 0.472 1 94.69 74 LYS B C 1
ATOM 2066 O O . LYS B 1 74 ? -8.734 20.719 0.398 1 94.69 74 LYS B O 1
ATOM 2071 N N . TRP B 1 75 ? -10.602 20.188 1.535 1 94.94 75 TRP B N 1
ATOM 2072 C CA . TRP B 1 75 ? -10.297 21.172 2.57 1 94.94 75 TRP B CA 1
ATOM 2073 C C . TRP B 1 75 ? -10.273 20.531 3.949 1 94.94 75 TRP B C 1
ATOM 2075 O O . TRP B 1 75 ? -10.82 19.438 4.141 1 94.94 75 TRP B O 1
ATOM 2085 N N . THR B 1 76 ? -9.562 21.109 4.883 1 95.25 76 THR B N 1
ATOM 2086 C CA . THR B 1 76 ? -9.602 20.812 6.309 1 95.25 76 THR B CA 1
ATOM 2087 C C . THR B 1 76 ? -9.773 22.094 7.129 1 95.25 76 THR B C 1
ATOM 2089 O O . THR B 1 76 ? -9.5 23.188 6.641 1 95.25 76 THR B O 1
ATOM 2092 N N . LEU B 1 77 ? -10.312 21.984 8.297 1 95.62 77 LEU B N 1
ATOM 2093 C CA . LEU B 1 77 ? -10.383 23.062 9.273 1 95.62 77 LEU B CA 1
ATOM 2094 C C . LEU B 1 77 ? -10.211 22.531 10.688 1 95.62 77 LEU B C 1
ATOM 2096 O O . LEU B 1 77 ? -11.195 22.328 11.406 1 95.62 77 LEU B O 1
ATOM 2100 N N . PRO B 1 78 ? -8.922 22.297 11.047 1 96.19 78 PRO B N 1
ATOM 2101 C CA . PRO B 1 78 ? -8.656 21.75 12.383 1 96.19 78 PRO B CA 1
ATOM 2102 C C . PRO B 1 78 ? -9.031 22.734 13.5 1 96.19 78 PRO B C 1
ATOM 2104 O O . PRO B 1 78 ? -8.836 23.938 13.359 1 96.19 78 PRO B O 1
ATOM 2107 N N . GLN B 1 79 ? -9.672 22.203 14.531 1 95.62 79 GLN B N 1
ATOM 2108 C CA . GLN B 1 79 ? -9.977 22.953 15.75 1 95.62 79 GLN B CA 1
ATOM 2109 C C . GLN B 1 79 ? -9.18 22.406 16.938 1 95.62 79 GLN B C 1
ATOM 2111 O O . GLN B 1 79 ? -9.445 21.297 17.406 1 95.62 79 GLN B O 1
ATOM 2116 N N . TRP B 1 80 ? -8.258 23.219 17.406 1 95.94 80 TRP B N 1
ATOM 2117 C CA . TRP B 1 80 ? -7.418 22.812 18.531 1 95.94 80 TRP B CA 1
ATOM 2118 C C . TRP B 1 80 ? -8.18 22.922 19.844 1 95.94 80 TRP B C 1
ATOM 2120 O O . TRP B 1 80 ? -8.445 24.016 20.328 1 95.94 80 TRP B O 1
ATOM 2130 N N . THR B 1 81 ? -8.555 21.859 20.406 1 93.25 81 THR B N 1
ATOM 2131 C CA . THR B 1 81 ? -9.375 21.828 21.609 1 93.25 81 THR B CA 1
ATOM 2132 C C . THR B 1 81 ? -8.508 21.609 22.844 1 93.25 81 THR B C 1
ATOM 2134 O O . THR B 1 81 ? -8.992 21.688 23.969 1 93.25 81 THR B O 1
ATOM 2137 N N . GLY B 1 82 ? -7.25 21.25 22.75 1 95.62 82 GLY B N 1
ATOM 2138 C CA . GLY B 1 82 ? -6.219 21.031 23.75 1 95.62 82 GLY B CA 1
ATOM 2139 C C . GLY B 1 82 ? -4.84 20.844 23.141 1 95.62 82 GLY B C 1
ATOM 2140 O O . GLY B 1 82 ? -4.676 20.875 21.922 1 95.62 82 GLY B O 1
ATOM 2141 N N . PRO B 1 83 ? -3.816 20.719 24.109 1 97.69 83 PRO B N 1
ATOM 2142 C CA . PRO B 1 83 ? -2.463 20.5 23.594 1 97.69 83 PRO B CA 1
ATOM 2143 C C . PRO B 1 83 ? -2.377 19.297 22.656 1 97.69 83 PRO B C 1
ATOM 2145 O O . PRO B 1 83 ? -2.885 18.219 22.984 1 97.69 83 PRO B O 1
ATOM 2148 N N . ALA B 1 84 ? -1.788 19.484 21.516 1 98.5 84 ALA B N 1
ATOM 2149 C CA . ALA B 1 84 ? -1.665 18.422 20.516 1 98.5 84 ALA B CA 1
ATOM 2150 C C . ALA B 1 84 ? -0.529 18.719 19.547 1 98.5 84 ALA B C 1
ATOM 2152 O O . ALA B 1 84 ? -0.102 19.859 19.406 1 98.5 84 ALA B O 1
ATOM 2153 N N . THR B 1 85 ? 0.041 17.688 18.984 1 98.5 85 THR B N 1
ATOM 2154 C CA . THR B 1 85 ? 1.055 17.75 17.938 1 98.5 85 THR B CA 1
ATOM 2155 C C . THR B 1 85 ? 0.606 16.984 16.688 1 98.5 85 THR B C 1
ATOM 2157 O O . THR B 1 85 ? 0.177 15.836 16.797 1 98.5 85 THR B O 1
ATOM 2160 N N . THR B 1 86 ? 0.641 17.641 15.57 1 98.56 86 THR B N 1
ATOM 2161 C CA . THR B 1 86 ? 0.229 17 14.336 1 98.56 86 THR B CA 1
ATOM 2162 C C . THR B 1 86 ? 1.335 17.078 13.289 1 98.56 86 THR B C 1
ATOM 2164 O O . THR B 1 86 ? 2.168 17.984 13.32 1 98.56 86 THR B O 1
ATOM 2167 N N . LEU B 1 87 ? 1.399 16.109 12.43 1 98.69 87 LEU B N 1
ATOM 2168 C CA . LEU B 1 87 ? 2.244 16.094 11.242 1 98.69 87 LEU B CA 1
ATOM 2169 C C . LEU B 1 87 ? 1.397 16.156 9.977 1 98.69 87 LEU B C 1
ATOM 2171 O O . LEU B 1 87 ? 0.466 15.367 9.805 1 98.69 87 LEU B O 1
ATOM 2175 N N . SER B 1 88 ? 1.665 17.109 9.148 1 98.38 88 SER B N 1
ATOM 2176 C CA . SER B 1 88 ? 1.069 17.188 7.82 1 98.38 88 SER B CA 1
ATOM 2177 C C . SER B 1 88 ? 2.082 16.828 6.738 1 98.38 88 SER B C 1
ATOM 2179 O O . SER B 1 88 ? 3.234 17.266 6.789 1 98.38 88 SER B O 1
ATOM 2181 N N . ILE B 1 89 ? 1.703 16 5.867 1 98.69 89 ILE B N 1
ATOM 2182 C CA . ILE B 1 89 ? 2.512 15.68 4.695 1 98.69 89 ILE B CA 1
ATOM 2183 C C . ILE B 1 89 ? 1.762 16.078 3.426 1 98.69 89 ILE B C 1
ATOM 2185 O O . ILE B 1 89 ? 0.671 15.562 3.156 1 98.69 89 ILE B O 1
ATOM 2189 N N . LEU B 1 90 ? 2.305 16.969 2.668 1 98.25 90 LEU B N 1
ATOM 2190 C CA . LEU B 1 90 ? 1.736 17.422 1.406 1 98.25 90 LEU B CA 1
ATOM 2191 C C . LEU B 1 90 ? 2.447 16.781 0.22 1 98.25 90 LEU B C 1
ATOM 2193 O O . LEU B 1 90 ? 3.678 16.781 0.151 1 98.25 90 LEU B O 1
ATOM 2197 N N . PHE B 1 91 ? 1.687 16.219 -0.649 1 98.25 91 PHE B N 1
ATOM 2198 C CA . PHE B 1 91 ? 2.262 15.492 -1.775 1 98.25 91 PHE B CA 1
ATOM 2199 C C . PHE B 1 91 ? 2.143 16.312 -3.061 1 98.25 91 PHE B C 1
ATOM 2201 O O . PHE B 1 91 ? 1.199 16.125 -3.832 1 98.25 91 PHE B O 1
ATOM 2208 N N . GLY B 1 92 ? 3.096 17.172 -3.229 1 96.31 92 GLY B N 1
ATOM 2209 C CA . GLY B 1 92 ? 3.18 17.906 -4.484 1 96.31 92 GLY B CA 1
ATOM 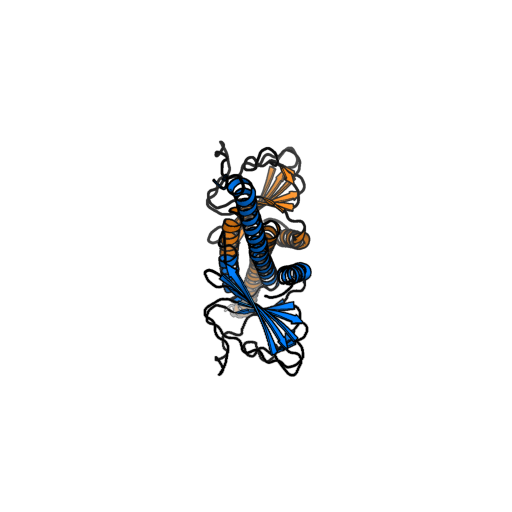2210 C C . GLY B 1 92 ? 3.723 17.062 -5.625 1 96.31 92 GLY B C 1
ATOM 2211 O O . GLY B 1 92 ? 4.207 15.953 -5.41 1 96.31 92 GLY B O 1
ATOM 2212 N N . ARG B 1 93 ? 3.639 17.688 -6.801 1 92.62 93 ARG B N 1
ATOM 2213 C CA . ARG B 1 93 ? 4.105 16.969 -7.98 1 92.62 93 ARG B CA 1
ATOM 2214 C C . ARG B 1 93 ? 5.617 16.75 -7.922 1 92.62 93 ARG B C 1
ATOM 2216 O O . ARG B 1 93 ? 6.102 15.664 -8.242 1 92.62 93 ARG B O 1
ATOM 2223 N N . GLN B 1 94 ? 6.383 17.703 -7.414 1 93.75 94 GLN B N 1
ATOM 2224 C CA . GLN B 1 94 ? 7.84 17.641 -7.477 1 93.75 94 GLN B CA 1
ATOM 2225 C C . GLN B 1 94 ? 8.445 17.562 -6.078 1 93.75 94 GLN B C 1
ATOM 2227 O O . GLN B 1 94 ? 9.617 17.219 -5.926 1 93.75 94 GLN B O 1
ATOM 2232 N N . LYS B 1 95 ? 7.602 17.953 -5.105 1 95.38 95 LYS B N 1
ATOM 2233 C CA . LYS B 1 95 ? 8.156 18.016 -3.758 1 95.38 95 LYS B CA 1
ATOM 2234 C C . LYS B 1 95 ? 7.184 17.422 -2.736 1 95.38 95 LYS B C 1
ATOM 2236 O O . LYS B 1 95 ? 5.969 17.453 -2.936 1 95.38 95 LYS B O 1
ATOM 2241 N N . LEU B 1 96 ? 7.785 16.922 -1.719 1 96.75 96 LEU B N 1
ATOM 2242 C CA . LEU B 1 96 ? 7.051 16.609 -0.497 1 96.75 96 LEU B CA 1
ATOM 2243 C C . LEU B 1 96 ? 7.195 17.734 0.522 1 96.75 96 LEU B C 1
ATOM 2245 O O . LEU B 1 96 ? 8.305 18.203 0.778 1 96.75 96 LEU B O 1
ATOM 2249 N N . GLY B 1 97 ? 6.098 18.219 1.022 1 97.25 97 GLY B N 1
ATOM 2250 C CA . GLY B 1 97 ? 6.117 19.172 2.121 1 97.25 97 GLY B CA 1
ATOM 2251 C C . GLY B 1 97 ? 5.699 18.562 3.445 1 97.25 97 GLY B C 1
ATOM 2252 O O . GLY B 1 97 ? 4.703 17.844 3.514 1 97.25 97 GLY B O 1
ATOM 2253 N N . PHE B 1 98 ? 6.516 18.812 4.453 1 97.88 98 PHE B N 1
ATOM 2254 C CA . PHE B 1 98 ? 6.227 18.344 5.805 1 97.88 98 PHE B CA 1
ATOM 2255 C C . PHE B 1 98 ? 6.012 19.516 6.75 1 97.88 98 PHE B C 1
ATOM 2257 O O . PHE B 1 98 ? 6.723 20.531 6.672 1 97.88 98 PHE B O 1
ATOM 2264 N N . SER B 1 99 ? 5.066 19.375 7.605 1 97.62 99 SER B N 1
ATOM 2265 C CA . SER B 1 99 ? 4.832 20.391 8.633 1 97.62 99 SER B CA 1
ATOM 2266 C C . SER B 1 99 ? 4.469 19.75 9.969 1 97.62 99 SER B C 1
ATOM 2268 O O . SER B 1 99 ? 3.594 18.891 10.031 1 97.62 99 SER B O 1
ATOM 2270 N N . ILE B 1 100 ? 5.152 20.156 10.992 1 98.25 100 ILE B N 1
ATOM 2271 C CA . ILE B 1 100 ? 4.766 19.781 12.352 1 98.25 100 ILE B CA 1
ATOM 2272 C C . ILE B 1 100 ? 4.141 20.969 13.055 1 98.25 100 ILE B C 1
ATOM 2274 O O . ILE B 1 100 ? 4.734 22.062 13.102 1 98.25 100 ILE B O 1
ATOM 2278 N N . GLN B 1 101 ? 2.967 20.812 13.492 1 97.69 101 GLN B N 1
ATOM 2279 C CA . GLN B 1 101 ? 2.285 21.828 14.281 1 97.69 101 GLN B CA 1
ATOM 2280 C C . GLN B 1 101 ? 2.086 21.391 15.719 1 97.69 101 GLN B C 1
ATOM 2282 O O . GLN B 1 101 ? 1.637 20.266 15.969 1 97.69 101 GLN B O 1
ATOM 2287 N N . ARG B 1 102 ? 2.488 22.25 16.672 1 97.62 102 ARG B N 1
ATOM 2288 C CA . ARG B 1 102 ? 2.346 22 18.094 1 97.62 102 ARG B CA 1
ATOM 2289 C C . ARG B 1 102 ? 1.517 23.094 18.766 1 97.62 102 ARG B C 1
ATOM 2291 O O . ARG B 1 102 ? 1.934 24.25 18.828 1 97.62 102 ARG B O 1
ATOM 2298 N N . TRP B 1 103 ? 0.357 22.688 19.234 1 97.69 103 TRP B N 1
ATOM 2299 C CA . TRP B 1 103 ? -0.479 23.594 20.031 1 97.69 103 TRP B CA 1
ATOM 2300 C C . TRP B 1 103 ? -0.277 23.344 21.516 1 97.69 103 TRP B C 1
ATOM 2302 O O . TRP B 1 103 ? -0.513 22.234 22.016 1 97.69 103 TRP B O 1
ATOM 2312 N N . ASP B 1 104 ? 0.156 24.359 22.234 1 95.75 104 ASP B N 1
ATOM 2313 C CA . ASP B 1 104 ? 0.439 24.188 23.656 1 95.75 104 ASP B CA 1
ATOM 2314 C C . ASP B 1 104 ? -0.732 24.672 24.516 1 95.75 104 ASP B C 1
ATOM 2316 O O . ASP B 1 104 ? -0.609 24.781 25.734 1 95.75 104 ASP B O 1
ATOM 2320 N N . GLY B 1 105 ? -1.868 24.953 23.922 1 93.81 105 GLY B N 1
ATOM 2321 C CA . GLY B 1 105 ? -3.041 25.453 24.625 1 93.81 105 GLY B CA 1
ATOM 2322 C C . GLY B 1 105 ? -3.207 26.953 24.484 1 93.81 105 GLY B C 1
ATOM 2323 O O . GLY B 1 105 ? -4.281 27.5 24.766 1 93.81 105 GLY B O 1
ATOM 2324 N N . LYS B 1 106 ? -2.115 27.641 24.078 1 94.81 106 LYS B N 1
ATOM 2325 C CA . LYS B 1 106 ? -2.137 29.094 23.984 1 94.81 106 LYS B CA 1
ATOM 2326 C C . LYS B 1 106 ? -1.652 29.562 22.609 1 94.81 106 LYS B C 1
ATOM 2328 O O . LYS B 1 106 ? -2.217 30.484 22.031 1 94.81 106 LYS B O 1
ATOM 2333 N N . SER B 1 107 ? -0.617 28.875 22.125 1 96.19 107 SER B N 1
ATOM 2334 C CA . SER B 1 107 ? -0.008 29.281 20.859 1 96.19 107 SER B CA 1
ATOM 2335 C C . SER B 1 107 ? 0.294 28.062 19.984 1 96.19 107 SER B C 1
ATOM 2337 O O . SER B 1 107 ? 0.495 26.953 20.484 1 96.19 107 SER B O 1
ATOM 2339 N N . LEU B 1 108 ? 0.254 28.281 18.641 1 95.75 108 LEU B N 1
ATOM 2340 C CA . LEU B 1 108 ? 0.568 27.266 17.656 1 95.75 108 LEU B CA 1
ATOM 2341 C C . LEU B 1 108 ? 1.975 27.453 17.094 1 95.75 108 LEU B C 1
ATOM 2343 O O . LEU B 1 108 ? 2.295 28.516 16.562 1 95.75 108 LEU B O 1
ATOM 2347 N N . HIS B 1 109 ? 2.881 26.484 17.328 1 96.44 109 HIS B N 1
ATOM 2348 C CA . HIS B 1 109 ? 4.223 26.469 16.766 1 96.44 109 HIS B CA 1
ATOM 2349 C C . HIS B 1 109 ? 4.289 25.562 15.539 1 96.44 109 HIS B C 1
ATOM 2351 O O . HIS B 1 109 ? 3.807 24.422 15.57 1 96.44 109 HIS B O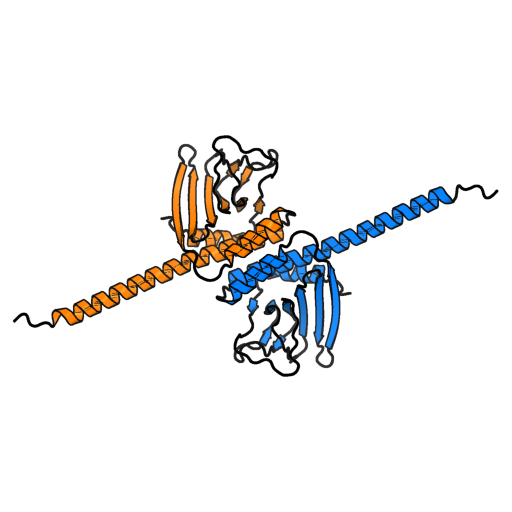 1
ATOM 2357 N N . THR B 1 110 ? 4.859 26.062 14.461 1 96.56 110 THR B N 1
ATOM 2358 C CA . THR B 1 110 ? 4.895 25.312 13.211 1 96.56 110 THR B CA 1
ATOM 2359 C C . THR B 1 110 ? 6.32 25.188 12.688 1 96.56 110 THR B C 1
ATOM 2361 O O . THR B 1 110 ? 7.066 26.172 12.68 1 96.56 110 THR B O 1
ATOM 2364 N N . GLU B 1 111 ? 6.789 24.047 12.383 1 96.88 111 GLU B N 1
ATOM 2365 C CA . GLU B 1 111 ? 8.031 23.781 11.664 1 96.88 111 GLU B CA 1
ATOM 2366 C C . GLU B 1 111 ? 7.762 23.156 10.305 1 96.88 111 GLU B C 1
ATOM 2368 O O . GLU B 1 111 ? 6.871 22.312 10.164 1 96.88 111 GLU B O 1
ATOM 2373 N N . LYS B 1 112 ? 8.469 23.609 9.305 1 96.5 112 LYS B N 1
ATOM 2374 C CA . LYS B 1 112 ? 8.25 23.109 7.945 1 96.5 112 LYS B CA 1
ATOM 2375 C C . LYS B 1 112 ? 9.547 22.641 7.309 1 96.5 112 LYS B C 1
ATOM 2377 O O . LYS B 1 112 ? 10.625 23.141 7.641 1 96.5 112 LYS B O 1
ATOM 2382 N N . GLN B 1 113 ? 9.375 21.656 6.457 1 95.06 113 GLN B N 1
ATOM 2383 C CA . GLN B 1 113 ? 10.477 21.109 5.68 1 95.06 113 GLN B CA 1
ATOM 2384 C C . GLN B 1 113 ? 9.977 20.5 4.371 1 95.06 113 GLN B C 1
ATOM 2386 O O . GLN B 1 113 ? 8.836 20.031 4.297 1 95.06 113 GLN B O 1
ATOM 2391 N N . SER B 1 114 ? 10.75 20.609 3.344 1 94 114 SER B N 1
ATOM 2392 C CA . SER B 1 114 ? 10.367 20 2.07 1 94 114 SER B CA 1
ATOM 2393 C C . SER B 1 114 ? 11.516 19.203 1.46 1 94 114 SER B C 1
ATOM 2395 O O . SER B 1 114 ? 12.68 19.422 1.8 1 94 114 SER B O 1
ATOM 2397 N N . VAL B 1 115 ? 11.25 18.25 0.69 1 93.69 115 VAL B N 1
ATOM 2398 C CA . VAL B 1 115 ? 12.234 17.453 -0.035 1 93.69 115 VAL B CA 1
ATOM 2399 C C . VAL B 1 115 ? 11.734 17.188 -1.451 1 93.69 115 VAL B C 1
ATOM 2401 O O . VAL B 1 115 ? 10.531 17.047 -1.677 1 93.69 115 VAL B O 1
ATOM 2404 N N . SER B 1 116 ? 12.664 17.109 -2.42 1 92.56 116 SER B N 1
ATOM 2405 C CA . SER B 1 116 ? 12.297 16.781 -3.795 1 92.56 116 SER B CA 1
ATOM 2406 C C . SER B 1 116 ? 11.859 15.336 -3.924 1 92.56 116 SER B C 1
ATOM 2408 O O . SER B 1 116 ? 12.445 14.445 -3.293 1 92.56 116 SER B O 1
ATOM 2410 N N . ARG B 1 117 ? 10.852 15.125 -4.676 1 91.38 117 ARG B N 1
ATOM 2411 C CA . ARG B 1 117 ? 10.469 13.758 -5.035 1 91.38 117 ARG B CA 1
ATOM 2412 C C . ARG B 1 117 ? 11.367 13.211 -6.129 1 91.38 117 ARG B C 1
ATOM 2414 O O . ARG B 1 117 ? 11.383 13.719 -7.25 1 91.38 117 ARG B O 1
ATOM 2421 N N . LEU B 1 118 ? 12.133 12.32 -5.75 1 87.19 118 LEU B N 1
ATOM 2422 C CA . LEU B 1 118 ? 13.07 11.75 -6.715 1 87.19 118 LEU B CA 1
ATOM 2423 C C . LEU B 1 118 ? 12.727 10.289 -7.004 1 87.19 118 LEU B C 1
ATOM 2425 O O . LEU B 1 118 ? 12.031 9.641 -6.219 1 87.19 118 LEU B O 1
ATOM 2429 N N . GLY B 1 119 ? 13.18 9.82 -8.172 1 88.38 119 GLY B N 1
ATOM 2430 C CA . GLY B 1 119 ? 13.047 8.406 -8.492 1 88.38 119 GLY B CA 1
ATOM 2431 C C . GLY B 1 119 ? 11.656 8.039 -8.984 1 88.38 119 GLY B C 1
ATOM 2432 O O . GLY B 1 119 ? 10.922 8.898 -9.477 1 88.38 119 GLY B O 1
ATOM 2433 N N . PRO B 1 120 ? 11.281 6.809 -8.891 1 90.12 120 PRO B N 1
ATOM 2434 C CA . PRO B 1 120 ? 10 6.312 -9.406 1 90.12 120 PRO B CA 1
ATOM 2435 C C . PRO B 1 120 ? 8.805 6.887 -8.648 1 90.12 120 PRO B C 1
ATOM 2437 O O . PRO B 1 120 ? 8.93 7.289 -7.492 1 90.12 120 PRO B O 1
ATOM 2440 N N . ARG B 1 121 ? 7.672 6.832 -9.258 1 94.25 121 ARG B N 1
ATOM 2441 C CA . ARG B 1 121 ? 6.477 7.508 -8.758 1 94.25 121 ARG B CA 1
ATOM 2442 C C . ARG B 1 121 ? 5.645 6.574 -7.891 1 94.25 121 ARG B C 1
ATOM 2444 O O . ARG B 1 121 ? 4.434 6.453 -8.086 1 94.25 121 ARG B O 1
ATOM 2451 N N . VAL B 1 122 ? 6.258 5.949 -6.926 1 98.12 122 VAL B N 1
ATOM 2452 C CA . VAL B 1 122 ? 5.598 5.012 -6.027 1 98.12 122 VAL B CA 1
ATOM 2453 C C . VAL B 1 122 ? 4.496 5.73 -5.25 1 98.12 122 VAL B C 1
ATOM 2455 O O . VAL B 1 122 ? 3.35 5.273 -5.223 1 98.12 122 VAL B O 1
ATOM 2458 N N . GLY B 1 123 ? 4.832 6.902 -4.672 1 98.12 123 GLY B N 1
ATOM 2459 C CA . GLY B 1 123 ? 3.889 7.66 -3.863 1 98.12 123 GLY B CA 1
ATOM 2460 C C . GLY B 1 123 ? 2.654 8.094 -4.629 1 98.12 123 GLY B C 1
ATOM 2461 O O . GLY B 1 123 ? 1.545 8.086 -4.09 1 98.12 123 GLY B O 1
ATOM 2462 N N . SER B 1 124 ? 2.854 8.469 -5.891 1 97.94 124 SER B N 1
ATOM 2463 C CA . SER B 1 124 ? 1.734 8.914 -6.711 1 97.94 124 SER B CA 1
ATOM 2464 C C . SER B 1 124 ? 0.695 7.809 -6.879 1 97.94 124 SER B C 1
ATOM 2466 O O . SER B 1 124 ? -0.506 8.062 -6.758 1 97.94 124 SER B O 1
ATOM 2468 N N . TYR B 1 125 ? 1.133 6.629 -7.098 1 98.5 125 TYR B N 1
ATOM 2469 C CA . TYR B 1 125 ? 0.198 5.527 -7.297 1 98.5 125 TYR B CA 1
ATOM 2470 C C . TYR B 1 125 ? -0.435 5.102 -5.977 1 98.5 125 TYR B C 1
ATOM 2472 O O . TYR B 1 125 ? -1.596 4.688 -5.941 1 98.5 125 TYR B O 1
ATOM 2480 N N . LEU B 1 126 ? 0.313 5.184 -4.902 1 98.81 126 LEU B N 1
ATOM 2481 C CA . LEU B 1 126 ? -0.278 4.906 -3.596 1 98.81 126 LEU B CA 1
ATOM 2482 C C . LEU B 1 126 ? -1.373 5.918 -3.271 1 98.81 126 LEU B C 1
ATOM 2484 O O . LEU B 1 126 ? -2.412 5.555 -2.711 1 98.81 126 LEU B O 1
ATOM 2488 N N . LEU B 1 127 ? -1.124 7.18 -3.635 1 98.75 127 LEU B N 1
ATOM 2489 C CA . LEU B 1 127 ? -2.135 8.211 -3.43 1 98.75 127 LEU B CA 1
ATOM 2490 C C . LEU B 1 127 ? -3.377 7.926 -4.27 1 98.75 127 LEU B C 1
ATOM 2492 O O . LEU B 1 127 ? -4.504 8.078 -3.791 1 98.75 127 LEU B O 1
ATOM 2496 N N . LEU B 1 128 ? -3.166 7.52 -5.484 1 98.31 128 LEU B N 1
ATOM 2497 C CA . LEU B 1 128 ? -4.297 7.164 -6.336 1 98.31 128 LEU B CA 1
ATOM 2498 C C . LEU B 1 128 ? -5.062 5.98 -5.758 1 98.31 128 LEU B C 1
ATOM 2500 O O . LEU B 1 128 ? -6.293 5.934 -5.84 1 98.31 128 LEU B O 1
ATOM 2504 N N . SER B 1 129 ? -4.348 5.02 -5.215 1 98.69 129 SER B N 1
ATOM 2505 C CA . SER B 1 129 ? -5.02 3.895 -4.574 1 98.69 129 SER B CA 1
ATOM 2506 C C . SER B 1 129 ? -5.863 4.355 -3.389 1 98.69 129 SER B C 1
ATOM 2508 O O . SER B 1 129 ? -6.949 3.822 -3.146 1 98.69 129 SER B O 1
ATOM 2510 N N . LEU B 1 130 ? -5.375 5.316 -2.613 1 98.62 130 LEU B N 1
ATOM 2511 C CA . LEU B 1 130 ? -6.125 5.855 -1.481 1 98.62 130 LEU B CA 1
ATOM 2512 C C . LEU B 1 130 ? -7.398 6.551 -1.95 1 98.62 130 LEU B C 1
ATOM 2514 O O . LEU B 1 130 ? -8.43 6.477 -1.284 1 98.62 130 LEU B O 1
ATOM 2518 N N . ASN B 1 131 ? -7.266 7.262 -3.084 1 97.88 131 ASN B N 1
ATOM 2519 C CA . ASN B 1 131 ? -8.477 7.828 -3.668 1 97.88 131 ASN B CA 1
ATOM 2520 C C . ASN B 1 131 ? -9.539 6.758 -3.91 1 97.88 131 ASN B C 1
ATOM 2522 O O . ASN B 1 131 ? -10.719 6.969 -3.625 1 97.88 131 ASN B O 1
ATOM 2526 N N . GLU B 1 132 ? -9.141 5.637 -4.414 1 97.88 132 GLU B N 1
ATOM 2527 C CA . GLU B 1 132 ? -10.062 4.535 -4.688 1 97.88 132 GLU B CA 1
ATOM 2528 C C . GLU B 1 132 ? -10.602 3.932 -3.396 1 97.88 132 GLU B C 1
ATOM 2530 O O . GLU B 1 132 ? -11.797 3.633 -3.299 1 97.88 132 GLU B O 1
ATOM 2535 N N . VAL B 1 133 ? -9.734 3.75 -2.4 1 97.88 133 VAL B N 1
ATOM 2536 C CA . VAL B 1 133 ? -10.141 3.186 -1.117 1 97.88 133 VAL B CA 1
ATOM 2537 C C . VAL B 1 133 ? -11.219 4.062 -0.483 1 97.88 133 VAL B C 1
ATOM 2539 O O . VAL B 1 133 ? -12.141 3.557 0.16 1 97.88 133 VAL B O 1
ATOM 2542 N N . SER B 1 134 ? -11.055 5.363 -0.644 1 96.38 134 SER B N 1
ATOM 2543 C CA . SER B 1 134 ? -11.969 6.305 -0.005 1 96.38 134 SER B CA 1
ATOM 2544 C C . SER B 1 134 ? -13.383 6.16 -0.553 1 96.38 134 SER B C 1
ATOM 2546 O O . SER B 1 134 ? -14.352 6.586 0.084 1 96.38 134 SER B O 1
ATOM 2548 N N . LEU B 1 135 ? -13.555 5.559 -1.729 1 95.12 135 LEU B N 1
ATOM 2549 C CA . LEU B 1 135 ? -14.867 5.348 -2.33 1 95.12 135 LEU B CA 1
ATOM 2550 C C . LEU B 1 135 ? -15.609 4.207 -1.637 1 95.12 135 LEU B C 1
ATOM 2552 O O . LEU B 1 135 ? -16.844 4.215 -1.562 1 95.12 135 LEU B O 1
ATOM 2556 N N . GLN B 1 136 ? -14.938 3.193 -1.229 1 93.75 136 GLN B N 1
ATOM 2557 C CA . GLN B 1 136 ? -15.422 2.066 -0.436 1 93.75 136 GLN B CA 1
ATOM 2558 C C . GLN B 1 136 ? -14.398 1.665 0.625 1 93.75 136 GLN B C 1
ATOM 2560 O O . GLN B 1 136 ? -13.688 0.672 0.464 1 93.75 136 GLN B O 1
ATOM 2565 N N . PRO B 1 137 ? -14.477 2.342 1.648 1 93 137 PRO B N 1
ATOM 2566 C CA . PRO B 1 137 ? -13.391 2.242 2.623 1 93 137 PRO B CA 1
ATOM 2567 C C . PRO B 1 137 ? -13.219 0.829 3.176 1 93 137 PRO B C 1
ATOM 2569 O O . PRO B 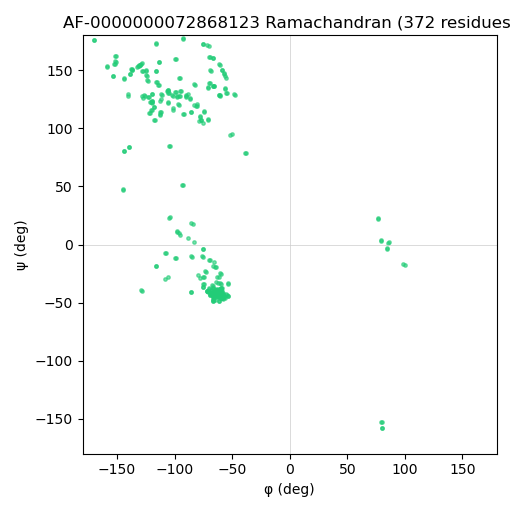1 137 ? -14.203 0.187 3.551 1 93 137 PRO B O 1
ATOM 2572 N N . ASP B 1 138 ? -12.055 0.343 3.121 1 94.44 138 ASP B N 1
ATOM 2573 C CA . ASP B 1 138 ? -11.547 -0.866 3.76 1 94.44 138 ASP B CA 1
ATOM 2574 C C . ASP B 1 138 ? -10.438 -0.535 4.754 1 94.44 138 ASP B C 1
ATOM 2576 O O . ASP B 1 138 ? -9.32 -0.198 4.355 1 94.44 138 ASP B O 1
ATOM 2580 N N . PRO B 1 139 ? -10.734 -0.63 6.051 1 96.94 139 PRO B N 1
ATOM 2581 C CA . PRO B 1 139 ? -9.812 -0.11 7.059 1 96.94 139 PRO B CA 1
ATOM 2582 C C . PRO B 1 139 ? -8.43 -0.765 6.988 1 96.94 139 PRO B C 1
ATOM 2584 O O . PRO B 1 139 ? -7.414 -0.081 7.117 1 96.94 139 PRO B O 1
ATOM 2587 N N . LEU B 1 140 ? -8.414 -2.049 6.824 1 97.75 140 LEU B N 1
ATOM 2588 C CA . LEU B 1 140 ? -7.117 -2.723 6.812 1 97.75 140 LEU B CA 1
ATOM 2589 C C . LEU B 1 140 ? -6.297 -2.311 5.594 1 97.75 140 LEU B C 1
ATOM 2591 O O . LEU B 1 140 ? -5.117 -1.979 5.719 1 97.75 140 LEU B O 1
ATOM 2595 N N . THR B 1 141 ? -6.914 -2.342 4.352 1 98.44 141 THR B N 1
ATOM 2596 C CA . THR B 1 141 ? -6.215 -1.949 3.133 1 98.44 141 THR B CA 1
ATOM 2597 C C . THR B 1 141 ? -5.746 -0.5 3.223 1 98.44 141 THR B C 1
ATOM 2599 O O . THR B 1 141 ? -4.602 -0.19 2.877 1 98.44 141 THR B O 1
ATOM 2602 N N . ALA B 1 142 ? -6.621 0.362 3.725 1 98.75 142 ALA B N 1
ATOM 2603 C CA . ALA B 1 142 ? -6.254 1.767 3.893 1 98.75 142 ALA B CA 1
ATOM 2604 C C . ALA B 1 142 ? -5.035 1.913 4.801 1 98.75 142 ALA B C 1
ATOM 2606 O O . ALA B 1 142 ? -4.102 2.65 4.477 1 98.75 142 ALA B O 1
ATOM 2607 N N . ARG B 1 143 ? -5.059 1.23 5.867 1 98.75 143 ARG B N 1
ATOM 2608 C CA . ARG B 1 143 ? -3.979 1.29 6.848 1 98.75 143 ARG B CA 1
ATOM 2609 C C . ARG B 1 143 ? -2.658 0.832 6.238 1 98.75 143 ARG B C 1
ATOM 2611 O O . ARG B 1 143 ? -1.62 1.465 6.445 1 98.75 143 ARG B O 1
ATOM 2618 N N . LEU B 1 144 ? -2.693 -0.204 5.52 1 98.81 144 LEU B N 1
ATOM 2619 C CA . LEU B 1 144 ? -1.49 -0.751 4.902 1 98.81 144 LEU B CA 1
ATOM 2620 C C . LEU B 1 144 ? -0.966 0.181 3.814 1 98.81 144 LEU B C 1
ATOM 2622 O O . LEU B 1 144 ? 0.246 0.361 3.678 1 98.81 144 LEU B O 1
ATOM 2626 N N . VAL B 1 145 ? -1.854 0.787 3.043 1 98.88 145 VAL B N 1
ATOM 2627 C CA . VAL B 1 145 ? -1.445 1.738 2.016 1 98.88 145 VAL B CA 1
ATOM 2628 C C . VAL B 1 145 ? -0.807 2.963 2.666 1 98.88 145 VAL B C 1
ATOM 2630 O O . VAL B 1 145 ? 0.213 3.467 2.189 1 98.88 145 VAL B O 1
ATOM 2633 N N . ILE B 1 146 ? -1.358 3.438 3.762 1 98.94 146 ILE B N 1
ATOM 2634 C CA . ILE B 1 146 ? -0.798 4.57 4.496 1 98.94 146 ILE B CA 1
ATOM 2635 C C . ILE B 1 146 ? 0.602 4.219 4.992 1 98.94 146 ILE B C 1
ATOM 2637 O O . ILE B 1 146 ? 1.529 5.023 4.879 1 98.94 146 ILE B O 1
ATOM 2641 N N . ALA B 1 147 ? 0.732 3.072 5.512 1 98.88 147 ALA B N 1
ATOM 2642 C CA . ALA B 1 147 ? 2.043 2.645 5.996 1 98.88 147 ALA B CA 1
ATOM 2643 C C . ALA B 1 147 ? 3.062 2.609 4.863 1 98.88 147 ALA B C 1
ATOM 2645 O O . ALA B 1 147 ? 4.211 3.02 5.043 1 98.88 147 ALA B O 1
ATOM 2646 N N . ALA B 1 148 ? 2.637 2.098 3.736 1 98.88 148 ALA B N 1
ATOM 2647 C CA . ALA B 1 148 ? 3.516 2.068 2.57 1 98.88 148 ALA B CA 1
ATOM 2648 C C . ALA B 1 148 ? 3.896 3.48 2.133 1 98.88 148 ALA B C 1
ATOM 2650 O O . ALA B 1 148 ? 5.043 3.73 1.75 1 98.88 148 ALA B O 1
ATOM 2651 N N . LEU B 1 149 ? 2.924 4.336 2.154 1 98.81 149 LEU B N 1
ATOM 2652 C CA . LEU B 1 149 ? 3.156 5.727 1.779 1 98.81 149 LEU B CA 1
ATOM 2653 C C . LEU B 1 149 ? 4.148 6.387 2.729 1 98.81 149 LEU B C 1
ATOM 2655 O O . LEU B 1 149 ? 5.074 7.074 2.289 1 98.81 149 LEU B O 1
ATOM 2659 N N . LEU B 1 150 ? 3.992 6.191 4.016 1 98.81 150 LEU B N 1
ATOM 2660 C CA . LEU B 1 150 ? 4.914 6.73 5.008 1 98.81 150 LEU B CA 1
ATOM 2661 C C . LEU B 1 150 ? 6.316 6.164 4.809 1 98.81 150 LEU B C 1
ATOM 2663 O O . LEU B 1 150 ? 7.309 6.891 4.93 1 98.81 150 LEU B O 1
ATOM 2667 N N . SER B 1 151 ? 6.414 4.879 4.555 1 98.44 151 SER B N 1
ATOM 2668 C CA . SER B 1 151 ? 7.699 4.254 4.266 1 98.44 151 SER B CA 1
ATOM 2669 C C . SER B 1 151 ? 8.383 4.914 3.072 1 98.44 151 SER B C 1
ATOM 2671 O O . SER B 1 151 ? 9.578 5.211 3.119 1 98.44 151 SER B O 1
ATOM 2673 N N . HIS B 1 152 ? 7.617 5.129 2.051 1 97.81 152 HIS B N 1
ATOM 2674 C CA . HIS B 1 152 ? 8.156 5.773 0.856 1 97.81 152 HIS B CA 1
ATOM 2675 C C . HIS B 1 152 ? 8.656 7.18 1.167 1 97.81 152 HIS B C 1
ATOM 2677 O O . HIS B 1 152 ? 9.719 7.578 0.697 1 97.81 152 HIS B O 1
ATOM 2683 N N . CYS B 1 153 ? 7.887 7.926 1.917 1 97.69 153 CYS B N 1
ATOM 2684 C CA . CYS B 1 153 ? 8.289 9.273 2.318 1 97.69 153 CYS B CA 1
ATOM 2685 C C . CYS B 1 153 ? 9.602 9.242 3.088 1 97.69 153 CYS B C 1
ATOM 2687 O O . CYS B 1 153 ? 10.484 10.07 2.859 1 97.69 153 CYS B O 1
ATOM 2689 N N . ARG B 1 154 ? 9.703 8.352 3.975 1 96.81 154 ARG B N 1
ATOM 2690 C CA . ARG B 1 154 ? 10.93 8.242 4.766 1 96.81 154 ARG B CA 1
ATOM 2691 C C . ARG B 1 154 ? 12.133 7.965 3.879 1 96.81 154 ARG B C 1
ATOM 2693 O O . ARG B 1 154 ? 13.211 8.516 4.102 1 96.81 154 ARG B O 1
ATOM 2700 N N . GLU B 1 155 ? 11.898 7.113 2.918 1 94.44 155 GLU B N 1
ATOM 2701 C CA . GLU B 1 155 ? 12.977 6.805 1.98 1 94.44 155 GLU B CA 1
ATOM 2702 C C . GLU B 1 155 ? 13.43 8.055 1.232 1 94.44 155 GLU B C 1
ATOM 2704 O O . GLU B 1 155 ? 14.625 8.25 0.996 1 94.44 155 GLU B O 1
ATOM 2709 N N . GLN B 1 156 ? 12.492 8.898 0.868 1 93.81 156 GLN B N 1
ATOM 2710 C CA . GLN B 1 156 ? 12.82 10.148 0.189 1 93.81 156 GLN B CA 1
ATOM 2711 C C . GLN B 1 156 ? 13.641 11.062 1.093 1 93.81 156 GLN B C 1
ATOM 2713 O O . GLN B 1 156 ? 14.586 11.711 0.639 1 93.81 156 GLN B O 1
ATOM 2718 N N . LEU B 1 157 ? 13.297 11.102 2.33 1 92.5 157 LEU B N 1
ATOM 2719 C CA . LEU B 1 157 ? 13.969 11.961 3.303 1 92.5 157 LEU B CA 1
ATOM 2720 C C . LEU B 1 157 ? 15.391 11.469 3.57 1 92.5 157 LEU B C 1
ATOM 2722 O O . LEU B 1 157 ? 16.328 12.266 3.596 1 92.5 157 LEU B O 1
ATOM 2726 N N . VAL B 1 158 ? 15.555 10.125 3.719 1 88.12 158 VAL B N 1
ATOM 2727 C CA . VAL B 1 158 ? 16.859 9.539 4.012 1 88.12 158 VAL B CA 1
ATOM 2728 C C . VAL B 1 158 ? 17.766 9.633 2.781 1 88.12 158 VAL B C 1
ATOM 2730 O O . VAL B 1 158 ? 18.953 9.898 2.896 1 88.12 158 VAL B O 1
ATOM 2733 N N . GLY B 1 159 ? 17.156 9.383 1.633 1 82.81 159 GLY B N 1
ATOM 2734 C CA . GLY B 1 159 ? 17.922 9.531 0.409 1 82.81 159 GLY B CA 1
ATOM 2735 C C . GLY B 1 159 ? 18.5 10.93 0.235 1 82.81 159 GLY B C 1
ATOM 2736 O O . GLY B 1 159 ? 19.625 11.086 -0.223 1 82.81 159 GLY B O 1
ATOM 2737 N N . LEU B 1 160 ? 17.734 11.906 0.522 1 73.06 160 LEU B N 1
ATOM 2738 C CA . LEU B 1 160 ? 18.203 13.289 0.483 1 73.06 160 LEU B CA 1
ATOM 2739 C C . LEU B 1 160 ? 19.375 13.492 1.43 1 73.06 160 LEU B C 1
ATOM 2741 O O . LEU B 1 160 ? 20.375 14.117 1.06 1 73.06 160 LEU B O 1
ATOM 2745 N N . GLU B 1 161 ? 19.234 13 2.574 1 73.5 161 GLU B N 1
ATOM 2746 C CA . GLU B 1 161 ? 20.312 13.141 3.547 1 73.5 161 GLU B CA 1
ATOM 2747 C C . GLU B 1 161 ? 21.609 12.516 3.035 1 73.5 161 GLU B C 1
ATOM 2749 O O . GLU B 1 161 ? 22.688 13.086 3.195 1 73.5 161 GLU B O 1
ATOM 2754 N N . MET B 1 162 ? 21.438 11.445 2.379 1 74.75 162 MET B N 1
ATOM 2755 C CA . MET B 1 162 ? 22.594 10.742 1.839 1 74.75 162 MET B CA 1
ATOM 2756 C C . MET B 1 162 ? 23.219 11.531 0.688 1 74.75 162 MET B C 1
ATOM 2758 O O . MET B 1 162 ? 24.438 11.609 0.575 1 74.75 162 MET B O 1
ATOM 2762 N N . ARG B 1 163 ? 22.391 12.125 -0.086 1 74.94 163 ARG B N 1
ATOM 2763 C CA . ARG B 1 163 ? 22.906 12.898 -1.218 1 74.94 163 ARG B CA 1
ATOM 2764 C C . ARG B 1 163 ? 23.578 14.172 -0.746 1 74.94 163 ARG B C 1
ATOM 2766 O O . ARG B 1 163 ? 24.641 14.547 -1.259 1 74.94 163 ARG B O 1
ATOM 2773 N N . VAL B 1 164 ? 23.031 14.781 0.196 1 68.81 164 VAL B N 1
ATOM 2774 C CA . VAL B 1 164 ? 23.625 16 0.742 1 68.81 164 VAL B CA 1
ATOM 2775 C C . VAL B 1 164 ? 24.953 15.672 1.413 1 68.81 164 VAL B C 1
ATOM 2777 O O . VAL B 1 164 ? 25.938 16.391 1.233 1 68.81 164 VAL B O 1
ATOM 2780 N N . SER B 1 165 ? 24.906 14.602 2.102 1 69.5 165 SER B N 1
ATOM 2781 C CA . SER B 1 165 ? 26.141 14.164 2.744 1 69.5 165 SER B CA 1
ATOM 2782 C C . SER B 1 165 ? 27.219 13.844 1.714 1 69.5 165 SER B C 1
ATOM 2784 O O . SER B 1 165 ? 28.375 14.234 1.877 1 69.5 165 SER B O 1
ATOM 2786 N N . ARG B 1 166 ? 26.828 13.203 0.662 1 71.56 166 ARG B N 1
ATOM 2787 C CA . ARG B 1 166 ? 27.781 12.859 -0.398 1 71.56 166 ARG B CA 1
ATOM 2788 C C . ARG B 1 166 ? 28.297 14.109 -1.104 1 71.56 166 ARG B C 1
ATOM 2790 O O . ARG B 1 166 ? 29.484 14.211 -1.415 1 71.56 166 ARG B O 1
ATOM 2797 N N . SER B 1 167 ? 27.312 14.977 -1.361 1 71.44 167 SER B N 1
ATOM 2798 C CA . SER B 1 167 ? 27.688 16.234 -1.994 1 71.44 167 SER B CA 1
ATOM 2799 C C . SER B 1 167 ? 28.656 17.016 -1.118 1 71.44 167 SER B C 1
ATOM 2801 O O . SER B 1 167 ? 29.625 17.594 -1.617 1 71.44 167 SER B O 1
ATOM 2803 N N . ARG B 1 168 ? 28.422 17.016 0.121 1 78.06 168 ARG B N 1
ATOM 2804 C CA . ARG B 1 168 ? 29.312 17.688 1.059 1 78.06 168 ARG B CA 1
ATOM 2805 C C . ARG B 1 168 ? 30.688 17.016 1.077 1 78.06 168 ARG B C 1
ATOM 2807 O O . ARG B 1 168 ? 31.719 17.703 1.018 1 78.06 168 ARG B O 1
ATOM 2814 N N . ASP B 1 169 ? 30.641 15.75 1.118 1 84.31 169 ASP B N 1
ATOM 2815 C CA . ASP B 1 169 ? 31.891 14.984 1.124 1 84.31 169 ASP B CA 1
ATOM 2816 C C . ASP B 1 169 ? 32.688 15.242 -0.148 1 84.31 169 ASP B C 1
ATOM 2818 O O . ASP B 1 169 ? 33.938 15.375 -0.098 1 84.31 169 ASP B O 1
ATOM 2822 N N . LEU B 1 170 ? 31.969 15.289 -1.286 1 84.06 170 LEU B N 1
ATOM 2823 C CA . LEU B 1 170 ? 32.625 15.562 -2.564 1 84.06 170 LEU B CA 1
ATOM 2824 C C . LEU B 1 170 ? 33.188 16.969 -2.594 1 84.06 170 LEU B C 1
ATOM 2826 O O . LEU B 1 170 ? 34.344 17.188 -3.037 1 84.06 170 LEU B O 1
ATOM 2830 N N . PHE B 1 171 ? 32.438 17.891 -2.137 1 86.44 171 PHE B N 1
ATOM 2831 C CA . PHE B 1 171 ? 32.875 19.266 -2.08 1 86.44 171 PHE B CA 1
ATOM 2832 C C . PHE B 1 171 ? 34.125 19.391 -1.218 1 86.44 171 PHE B C 1
ATOM 2834 O O . PHE B 1 171 ? 35.125 20.047 -1.616 1 86.44 171 PHE B O 1
ATOM 2841 N N . LEU B 1 172 ? 34.188 18.75 -0.098 1 86.56 172 LEU B N 1
ATOM 2842 C CA . LEU B 1 172 ? 35.344 18.781 0.796 1 86.56 172 LEU B CA 1
ATOM 2843 C C . LEU B 1 172 ? 36.531 18.094 0.153 1 86.56 172 LEU B C 1
ATOM 2845 O O . LEU B 1 172 ? 37.688 18.562 0.3 1 86.56 172 LEU B O 1
ATOM 2849 N N . ALA B 1 173 ? 36.312 17.078 -0.604 1 87.69 173 ALA B N 1
ATOM 2850 C CA . ALA B 1 173 ? 37.375 16.359 -1.292 1 87.69 173 ALA B CA 1
ATOM 2851 C C . ALA B 1 173 ? 38 17.234 -2.377 1 87.69 173 ALA B C 1
ATOM 2853 O O . ALA B 1 173 ? 39.219 17.234 -2.545 1 87.69 173 ALA B O 1
ATOM 2854 N N . VAL B 1 174 ? 37.188 17.938 -3.086 1 85.69 174 VAL B N 1
ATOM 2855 C CA . VAL B 1 174 ? 37.688 18.844 -4.121 1 85.69 174 VAL B CA 1
ATOM 2856 C C . VAL B 1 174 ? 38.469 19.984 -3.488 1 85.69 174 VAL B C 1
ATOM 2858 O O . VAL B 1 174 ? 39.562 20.344 -3.971 1 85.69 174 VAL B O 1
ATOM 2861 N N . GLN B 1 175 ? 37.906 20.531 -2.443 1 86.5 175 GLN B N 1
ATOM 2862 C CA . GLN B 1 175 ? 38.594 21.594 -1.723 1 86.5 175 GLN B CA 1
ATOM 2863 C C . GLN B 1 175 ? 39.969 21.109 -1.234 1 86.5 175 GLN B C 1
ATOM 2865 O O . GLN B 1 175 ? 40.969 21.828 -1.369 1 86.5 175 GLN B O 1
ATOM 2870 N N . ASP B 1 176 ? 40.062 19.922 -0.654 1 84 176 ASP B N 1
ATOM 2871 C CA . ASP B 1 176 ? 41.312 19.328 -0.177 1 84 176 ASP B CA 1
ATOM 2872 C C . ASP B 1 176 ? 42.312 19.156 -1.317 1 84 176 ASP B C 1
ATOM 2874 O O . ASP B 1 176 ? 43.5 19.453 -1.155 1 84 176 ASP B O 1
ATOM 2878 N N . TYR B 1 177 ? 41.844 18.781 -2.402 1 85.12 177 TYR B N 1
ATOM 2879 C CA . TYR B 1 177 ? 42.688 18.609 -3.584 1 85.12 177 TYR B CA 1
ATOM 2880 C C . TYR B 1 177 ? 43.25 19.938 -4.066 1 85.12 177 TYR B C 1
ATOM 2882 O O . TYR B 1 177 ? 44.406 20.047 -4.395 1 85.12 177 TYR B O 1
ATOM 2890 N N . LEU B 1 178 ? 42.344 20.844 -4.145 1 82.25 178 LEU B N 1
ATOM 2891 C CA . LEU B 1 178 ? 42.75 22.172 -4.582 1 82.25 178 LEU B CA 1
ATOM 2892 C C . LEU B 1 178 ? 43.75 22.766 -3.609 1 82.25 178 LEU B C 1
ATOM 2894 O O . LEU B 1 178 ? 44.75 23.359 -4.031 1 82.25 178 LEU B O 1
ATOM 2898 N N . GLU B 1 179 ? 43.469 22.609 -2.35 1 82 179 GLU B N 1
ATOM 2899 C CA . GLU B 1 179 ? 44.375 23.109 -1.327 1 82 179 GLU B CA 1
ATOM 2900 C C . GLU B 1 179 ? 45.719 22.422 -1.406 1 82 179 GLU B C 1
ATOM 2902 O O . GLU B 1 179 ? 46.781 23.062 -1.259 1 82 179 GLU B O 1
ATOM 2907 N N . GLU B 1 180 ? 45.781 21.219 -1.771 1 76.88 180 GLU B N 1
ATOM 2908 C CA . GLU B 1 180 ? 47 20.422 -1.844 1 76.88 180 GLU B CA 1
ATOM 2909 C C . GLU B 1 180 ? 47.781 20.734 -3.117 1 76.88 180 GLU B C 1
ATOM 2911 O O . GLU B 1 180 ? 49.031 20.672 -3.123 1 76.88 180 GLU B O 1
ATOM 2916 N N . ASN B 1 181 ? 47.156 21.156 -4.117 1 77.56 181 ASN B N 1
ATOM 2917 C CA . ASN B 1 181 ? 47.812 21.328 -5.402 1 77.56 181 ASN B CA 1
ATOM 2918 C C . ASN B 1 181 ? 48 22.812 -5.73 1 77.56 181 ASN B C 1
ATOM 2920 O O . ASN B 1 181 ? 48.812 23.156 -6.609 1 77.56 181 ASN B O 1
ATOM 2924 N N . LEU B 1 182 ? 47.25 23.703 -5.332 1 65.44 182 LEU B N 1
ATOM 2925 C CA . LEU B 1 182 ? 47.438 25.141 -5.531 1 65.44 182 LEU B CA 1
ATOM 2926 C C . LEU B 1 182 ? 48.531 25.688 -4.598 1 65.44 182 LEU B C 1
ATOM 2928 O O . LEU B 1 182 ? 49.188 26.656 -4.93 1 65.44 182 LEU B O 1
ATOM 2932 N N . VAL B 1 183 ? 48.812 25.219 -3.527 1 58.06 183 VAL B N 1
ATOM 2933 C CA . VAL B 1 183 ? 49.906 25.656 -2.689 1 58.06 183 VAL B CA 1
ATOM 2934 C C . VAL B 1 183 ? 51.25 25.344 -3.383 1 58.06 183 VAL B C 1
ATOM 2936 O O . VAL B 1 183 ? 52.281 25.906 -3.035 1 58.06 183 VAL B O 1
ATOM 2939 N N . MET B 1 184 ? 51.406 24.516 -4.418 1 52.75 184 MET B N 1
ATOM 2940 C CA . MET B 1 184 ? 52.688 24.25 -5.039 1 52.75 184 MET B CA 1
ATOM 2941 C C . MET B 1 184 ? 52.969 25.266 -6.137 1 52.75 184 MET B C 1
ATOM 2943 O O . MET B 1 184 ? 53.938 25.125 -6.895 1 52.75 184 MET B O 1
ATOM 2947 N N . LEU B 1 185 ? 52.188 26.297 -6.371 1 50.16 185 LEU B N 1
ATOM 2948 C CA . LEU B 1 185 ? 52.656 27.281 -7.328 1 50.16 185 LEU B CA 1
ATOM 2949 C C . LEU B 1 185 ? 53.688 28.203 -6.691 1 50.16 185 LEU B C 1
ATOM 2951 O O . LEU B 1 185 ? 53.469 28.75 -5.609 1 50.16 185 LEU B O 1
ATOM 2955 N N . PRO B 1 186 ? 55.062 28.047 -7.039 1 48.69 186 PRO B N 1
ATOM 2956 C CA . PRO B 1 186 ? 56.188 28.844 -6.547 1 48.69 186 PRO B CA 1
ATOM 2957 C C . PRO B 1 186 ? 55.969 30.344 -6.695 1 48.69 186 PRO B C 1
ATOM 2959 O O . PRO B 1 186 ? 55.375 30.797 -7.68 1 48.69 186 PRO B O 1
ATOM 2962 N N . THR B 1 187 ? 55.438 31.016 -5.594 1 45.69 187 THR B N 1
ATOM 2963 C CA . THR B 1 187 ? 55.562 32.469 -5.605 1 45.69 187 THR B CA 1
ATOM 2964 C C . THR B 1 187 ? 56.906 32.906 -6.176 1 45.69 187 THR B C 1
ATOM 2966 O O . THR B 1 187 ? 57.969 32.594 -5.59 1 45.69 187 THR B O 1
ATOM 2969 N N . TYR B 1 188 ? 57.031 32.875 -7.578 1 37.06 188 TYR B N 1
ATOM 2970 C CA . TYR B 1 188 ? 58.125 33.688 -8.117 1 37.06 188 TYR B CA 1
ATOM 2971 C C . TYR B 1 188 ? 57.875 35.188 -7.871 1 37.06 188 TYR B C 1
ATOM 2973 O O . TYR B 1 188 ? 56.719 35.625 -7.895 1 37.06 188 TYR B O 1
#

Foldseek 3Di:
DDPCVLVLLVVLLVCLVVAWEDEFDPPDDDDDPWDAAQFKKKKAWQADKWFKPRHDPVPRMDHHRYIYIDHGGGTIDIGDPAWTWMWMWTDDPFKIKIKIWTDHPPDIDIDIDMFTDDDDDPLVVLSVVLVVCSVPPDGVVNSVSVSVNSVSVSVRVVVVVVVVVVVVVVVVVVVVVCVVPVVPPPPD/DDPCVLVLLVVLLVCLVVAWEDEFDPPDDDDDPWDAAQFKKKKAWQAAKWFKPRHDPVPRMDHHRYIYIDHGGGTIDIGDPAWTKMWMWTDDPFKIKIKIWTDHPPDIDIDIDMFTDDDDDPLVVLSVVLVVCSVPPDGVVNSVSVSVNSVSVSVRVVVVVVVVVVVVVVVVVVVVVCVVPVVPPPPD

Solvent-accessible surface area (backbone atoms only — not comparable to full-atom values): 19837 Å² total; per-residue (Å²): 110,56,81,61,51,63,55,54,44,49,52,51,50,72,41,35,91,67,40,42,72,41,63,63,45,83,85,62,77,85,58,88,86,44,48,67,45,83,36,33,30,39,42,30,27,73,36,48,40,32,34,31,68,41,32,51,82,96,60,22,65,45,39,55,45,26,31,36,50,41,56,54,66,42,63,45,44,76,40,80,79,43,50,24,31,34,41,36,40,36,50,47,94,56,32,37,38,38,35,41,39,38,30,74,71,82,54,79,46,74,37,52,42,70,48,66,64,68,84,60,62,30,61,59,24,46,51,52,18,48,58,28,32,68,77,61,73,44,69,69,35,49,24,28,44,51,36,20,44,48,46,48,51,37,49,48,55,51,51,48,52,50,48,51,51,47,50,48,52,49,52,52,50,51,51,51,50,46,56,64,58,58,68,67,60,76,84,123,109,56,81,60,51,62,54,53,43,50,53,51,50,74,41,37,91,67,41,41,72,43,65,63,45,84,84,61,76,87,58,88,86,44,47,66,46,84,35,33,31,39,43,30,27,72,36,48,39,32,35,32,69,38,31,52,82,96,60,22,65,45,38,56,44,26,33,36,49,43,55,54,66,41,64,45,44,80,42,81,79,42,50,25,29,34,40,37,41,35,50,48,95,56,33,36,38,39,34,41,39,37,33,73,72,84,53,77,48,75,37,53,42,70,47,66,63,67,83,62,62,32,61,61,24,46,49,52,18,50,59,28,32,68,76,62,74,43,70,67,34,49,26,28,45,50,35,22,42,46,46,48,51,37,49,48,55,52,50,48,52,50,49,51,50,48,50,50,52,49,52,52,52,52,50,51,48,48,58,65,57,60,70,69,61,74,86,123

pLDDT: mean 91.72, std 10.81, range [36.28, 98.94]

Secondary structure (DSSP, 8-state):
--TTHHHHHHHHHHTGGG-EEE---TT----TT-EE-SS-EEEEEEEEEEEETTS-GGG-EEETTEEEEE-TT-EE-EE--SSEEEEEEEE-SSEEEEEEEEE-SS-EEEEEEEEE--SS-HHHHHHHHHHHHTTS--HHHHHHHHHHHHHHHHHHHHHHHHHHHHHHHHHHHHHHHHHHHHTTS---/--TTHHHHHHHHHHTGGG-EEE---TT----TT-EE-SS-EEEEEEESEEEETTS-GGG-EEETTEEEEE-TT-EE-EE--SSEEEEEEEE-SSEEEEEEEEE-SS-EEEEEEEEE--SS-HHHHHHHHHHHHTTS--HHHHHHHHHHHHHHHHHHHHHHHHHHHHHHHHHHHHHHHHHHHHTTS---

Radius of gyration: 26.33 Å; Cα contacts (8 Å, |Δi|>4): 657; chains: 2; bounding box: 119×70×48 Å